Protein AF-A0A377M1M7-F1 (afdb_monomer_lite)

Structure (mmCIF, N/CA/C/O backbone):
data_AF-A0A377M1M7-F1
#
_entry.id   AF-A0A377M1M7-F1
#
loop_
_atom_site.group_PDB
_atom_site.id
_atom_site.type_symbol
_atom_site.label_atom_id
_atom_site.label_alt_id
_atom_site.label_comp_id
_atom_site.label_asym_id
_atom_site.label_entity_id
_atom_site.label_seq_id
_atom_site.pdbx_PDB_ins_code
_atom_site.Cartn_x
_atom_site.Cartn_y
_atom_site.Cartn_z
_atom_site.occupancy
_atom_site.B_iso_or_equiv
_atom_site.auth_seq_id
_atom_site.auth_comp_id
_atom_site.auth_asym_id
_atom_site.auth_atom_id
_atom_site.pdbx_PDB_model_num
ATOM 1 N N . MET A 1 1 ? -55.595 -23.102 57.674 1.00 63.31 1 MET A N 1
ATOM 2 C CA . MET A 1 1 ? -56.623 -22.099 58.030 1.00 63.31 1 MET A CA 1
ATOM 3 C C . MET A 1 1 ? -57.942 -22.842 58.216 1.00 63.31 1 MET A C 1
ATOM 5 O O . MET A 1 1 ? -58.262 -23.664 57.371 1.00 63.31 1 MET A O 1
ATOM 9 N N . ARG A 1 2 ? -58.676 -22.612 59.313 1.00 75.56 2 ARG A N 1
ATOM 10 C CA . ARG A 1 2 ? -59.936 -23.317 59.611 1.00 75.56 2 ARG A CA 1
ATOM 11 C C . ARG A 1 2 ? -61.126 -22.453 59.208 1.00 75.56 2 ARG A C 1
ATOM 13 O O . ARG A 1 2 ? -61.207 -21.307 59.644 1.00 75.56 2 ARG A O 1
ATOM 20 N N . VAL A 1 3 ? -62.053 -23.005 58.430 1.00 66.00 3 VAL A N 1
ATOM 21 C CA . VAL A 1 3 ? -63.357 -22.374 58.178 1.00 66.00 3 VAL A CA 1
ATOM 22 C C . VAL A 1 3 ? -64.406 -23.153 58.961 1.00 66.00 3 VAL A C 1
ATOM 24 O O . VAL A 1 3 ? -64.488 -24.374 58.848 1.00 66.00 3 VAL A O 1
ATOM 27 N N . THR A 1 4 ? -65.170 -22.447 59.793 1.00 75.06 4 THR A N 1
ATOM 28 C CA . THR A 1 4 ? -66.233 -23.018 60.627 1.00 75.06 4 THR A CA 1
ATOM 29 C C . THR A 1 4 ? -67.552 -22.354 60.255 1.00 75.06 4 THR A C 1
ATOM 31 O O . THR A 1 4 ? -67.626 -21.126 60.200 1.00 75.06 4 THR A O 1
ATOM 34 N N . ASP A 1 5 ? -68.582 -23.149 59.976 1.00 81.31 5 ASP A N 1
ATOM 35 C CA . ASP A 1 5 ? -69.916 -22.633 59.684 1.00 81.31 5 ASP A CA 1
ATOM 36 C C . ASP A 1 5 ? -70.662 -22.200 60.961 1.00 81.31 5 ASP A C 1
ATOM 38 O O . ASP A 1 5 ? -70.215 -22.397 62.093 1.00 81.31 5 ASP A O 1
ATOM 42 N N . LYS A 1 6 ? -71.839 -21.592 60.779 1.00 78.75 6 LYS A N 1
ATOM 43 C CA . LYS A 1 6 ? -72.672 -21.081 61.880 1.00 78.75 6 LYS A CA 1
ATOM 44 C C . LYS A 1 6 ? -73.227 -22.189 62.794 1.00 78.75 6 LYS A C 1
ATOM 46 O O . LYS A 1 6 ? -73.651 -21.883 63.905 1.00 78.75 6 LYS A O 1
ATOM 51 N N . ALA A 1 7 ? -73.238 -23.442 62.338 1.00 83.25 7 ALA A N 1
ATOM 52 C CA . ALA A 1 7 ? -73.655 -24.612 63.110 1.00 83.25 7 ALA A CA 1
ATOM 53 C C . ALA A 1 7 ? -72.480 -25.292 63.843 1.00 83.25 7 ALA A C 1
ATOM 55 O O . ALA A 1 7 ? -72.706 -26.208 64.629 1.00 83.25 7 ALA A O 1
ATOM 56 N N . GLY A 1 8 ? -71.244 -24.826 63.632 1.00 83.06 8 GLY A N 1
ATOM 57 C CA . GLY A 1 8 ? -70.039 -25.365 64.257 1.00 83.06 8 GLY A CA 1
ATOM 58 C C . GLY A 1 8 ? -69.342 -26.461 63.448 1.00 83.06 8 GLY A C 1
ATOM 59 O O . GLY A 1 8 ? -68.344 -27.001 63.926 1.00 83.06 8 GLY A O 1
ATOM 60 N N . ASN A 1 9 ? -69.802 -26.779 62.232 1.00 83.62 9 ASN A N 1
ATOM 61 C CA . ASN A 1 9 ? -69.081 -27.709 61.363 1.00 83.62 9 ASN A CA 1
ATOM 62 C C . ASN A 1 9 ? -67.827 -27.022 60.834 1.00 83.62 9 ASN A C 1
ATOM 64 O O . ASN A 1 9 ? -67.872 -25.855 60.442 1.00 83.62 9 ASN A O 1
ATOM 68 N N . TYR A 1 10 ? -66.708 -27.735 60.792 1.00 80.81 10 TYR A N 1
ATOM 69 C CA . TYR A 1 10 ? -65.478 -27.209 60.220 1.00 80.81 10 TYR A CA 1
ATOM 70 C C . TYR A 1 10 ? -64.830 -28.210 59.276 1.00 80.81 10 TYR A C 1
ATOM 72 O O . TYR A 1 10 ? -64.988 -29.422 59.400 1.00 80.81 10 TYR A O 1
ATOM 80 N N . THR A 1 11 ? -64.088 -27.670 58.320 1.00 80.75 11 THR A N 1
ATOM 81 C CA . THR A 1 11 ? -63.171 -28.423 57.468 1.00 80.75 11 THR A CA 1
ATOM 82 C C . THR A 1 11 ? -61.793 -27.815 57.676 1.00 80.75 11 THR A C 1
ATOM 84 O O . THR A 1 11 ? -61.632 -26.593 57.603 1.00 80.75 11 THR A O 1
ATOM 87 N N . GLU A 1 12 ? -60.815 -28.651 58.009 1.00 80.50 12 GLU A N 1
ATOM 88 C CA . GL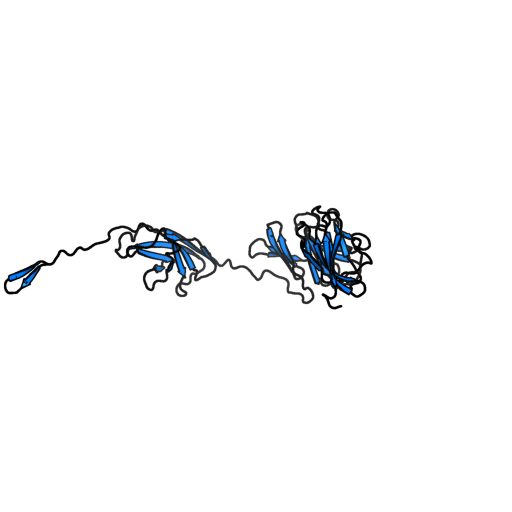U A 1 12 ? -59.423 -28.212 58.060 1.00 80.50 12 GLU A CA 1
ATOM 89 C C . GLU A 1 12 ? -58.932 -28.007 56.626 1.00 80.50 12 GLU A C 1
ATOM 91 O O . GLU A 1 12 ? -59.192 -28.839 55.759 1.00 80.50 12 GLU A O 1
ATOM 96 N N . SER A 1 13 ? -58.258 -26.888 56.350 1.00 75.94 13 SER A N 1
ATOM 97 C CA . SER A 1 13 ? -57.570 -26.746 55.067 1.00 75.94 13 SER A CA 1
ATOM 98 C C . SER A 1 13 ? -56.396 -27.719 55.017 1.00 75.94 13 SER A C 1
ATOM 100 O O . SER A 1 13 ? -55.649 -27.802 55.998 1.00 75.94 13 SER A O 1
ATOM 102 N N . ASP A 1 14 ? -56.150 -28.335 53.865 1.00 75.56 14 ASP A N 1
ATOM 103 C CA . ASP A 1 14 ? -54.888 -29.032 53.623 1.00 75.56 14 ASP A CA 1
ATOM 104 C C . ASP A 1 14 ? -53.699 -28.084 53.867 1.00 75.56 14 ASP A C 1
ATOM 106 O O . ASP A 1 14 ? -53.805 -26.857 53.732 1.00 75.56 14 ASP A O 1
ATOM 110 N N . GLY A 1 15 ? -52.569 -28.640 54.308 1.00 70.88 15 GLY A N 1
ATOM 111 C CA . GLY A 1 15 ? -51.371 -27.858 54.596 1.00 70.88 15 GLY A CA 1
ATOM 112 C C . GLY A 1 15 ? -50.895 -27.107 53.351 1.00 70.88 15 GLY A C 1
ATOM 113 O O . GLY A 1 15 ? -50.568 -27.721 52.342 1.00 70.88 15 GLY A O 1
ATOM 114 N N . PHE A 1 16 ? -50.835 -25.777 53.422 1.00 72.94 16 PHE A N 1
ATOM 115 C CA . PHE A 1 16 ? -50.179 -24.963 52.402 1.00 72.94 16 PHE A CA 1
ATOM 116 C C . PHE A 1 16 ? -48.668 -25.008 52.636 1.00 72.94 16 PHE A C 1
ATOM 118 O O . PHE A 1 16 ? -48.196 -24.609 53.703 1.00 72.94 16 PHE A O 1
ATOM 125 N N . VAL A 1 17 ? -47.909 -25.489 51.652 1.00 73.62 17 VAL A N 1
ATOM 126 C CA . VAL A 1 17 ? -46.446 -25.408 51.673 1.00 73.62 17 VAL A CA 1
ATOM 127 C C . VAL A 1 17 ? -46.033 -24.131 50.945 1.00 73.62 17 VAL A C 1
ATOM 129 O O . VAL A 1 17 ? -46.292 -23.984 49.753 1.00 73.62 17 VAL A O 1
ATOM 132 N N . LEU A 1 18 ? -45.401 -23.204 51.672 1.00 75.44 18 LEU A N 1
ATOM 133 C CA . LEU A 1 18 ? -44.725 -22.044 51.096 1.00 75.44 18 LEU A CA 1
ATOM 134 C C . LEU A 1 18 ? -43.240 -22.369 50.940 1.00 75.44 18 LEU A C 1
ATOM 136 O O . LEU A 1 18 ? -42.503 -22.411 51.925 1.00 75.44 18 LEU A O 1
ATOM 140 N N . ASN A 1 19 ? -42.792 -22.565 49.706 1.00 69.00 19 ASN A N 1
ATOM 141 C CA . ASN A 1 19 ? -41.371 -22.650 49.402 1.00 69.00 19 ASN A CA 1
ATOM 142 C C . ASN A 1 19 ? -40.821 -21.223 49.275 1.00 69.00 19 ASN A C 1
ATOM 144 O O . ASN A 1 19 ? -41.068 -20.554 48.275 1.00 69.00 19 ASN A O 1
ATOM 148 N N . VAL A 1 20 ? -40.111 -20.748 50.302 1.00 72.94 20 VAL A N 1
ATOM 149 C CA . VAL A 1 20 ? -39.354 -19.489 50.245 1.00 72.94 20 VAL A CA 1
ATOM 150 C C . VAL A 1 20 ? -37.919 -19.817 49.865 1.00 72.94 20 VAL A C 1
ATOM 152 O O . VAL A 1 20 ? -37.248 -20.560 50.580 1.00 72.94 20 VAL A O 1
ATOM 155 N N . ASP A 1 21 ? -37.454 -19.259 48.753 1.00 74.06 21 ASP A N 1
ATOM 156 C CA . ASP A 1 21 ? -36.040 -19.303 48.404 1.00 74.06 21 ASP A CA 1
ATOM 157 C C . ASP A 1 21 ? -35.263 -18.300 49.267 1.00 74.06 21 ASP A C 1
ATOM 159 O O . ASP A 1 21 ? -35.542 -17.100 49.264 1.00 74.06 21 ASP A O 1
ATOM 163 N N . THR A 1 22 ? -34.301 -18.807 50.038 1.00 80.12 22 THR A N 1
ATOM 164 C CA . THR A 1 22 ? -33.401 -18.007 50.879 1.00 80.12 22 THR A CA 1
ATOM 165 C C . THR A 1 22 ? -31.948 -18.061 50.401 1.00 80.12 22 THR A C 1
ATOM 167 O O . THR A 1 22 ? -31.057 -17.578 51.101 1.00 80.12 22 THR A O 1
ATOM 170 N N . SER A 1 23 ? -31.671 -18.696 49.260 1.00 84.44 23 SER A N 1
ATOM 171 C CA . SER A 1 23 ? -30.313 -18.972 48.783 1.00 84.44 23 SER A CA 1
ATOM 172 C C . SER A 1 23 ? -29.686 -17.755 48.103 1.00 84.44 23 SER A C 1
ATOM 174 O O . SER A 1 23 ? -30.251 -17.175 47.193 1.00 84.44 23 SER A O 1
ATOM 176 N N . VAL A 1 24 ? -28.523 -17.296 48.551 1.00 86.50 24 VAL A N 1
ATOM 177 C CA . VAL A 1 24 ? -27.840 -16.173 47.882 1.00 86.50 24 VAL A CA 1
ATOM 178 C C . VAL A 1 24 ? -27.412 -16.601 46.467 1.00 86.50 24 VAL A C 1
ATOM 180 O O . VAL A 1 24 ? -26.837 -17.687 46.361 1.00 86.50 24 VAL A O 1
ATOM 183 N N . PRO A 1 25 ? -27.628 -15.775 45.417 1.00 88.94 25 PRO A N 1
ATOM 184 C CA . PRO A 1 25 ? -27.116 -16.043 44.075 1.00 88.94 25 PRO A CA 1
ATOM 185 C C . PRO A 1 25 ? -25.634 -16.415 44.086 1.00 88.94 25 PRO A C 1
ATOM 187 O O . PRO A 1 25 ? -24.805 -15.687 44.640 1.00 88.94 25 PRO A O 1
ATOM 190 N N . THR A 1 26 ? -25.294 -17.549 43.476 1.00 92.25 26 THR A N 1
ATOM 191 C CA . THR A 1 26 ? -23.895 -17.959 43.260 1.00 92.25 26 THR A CA 1
ATOM 192 C C . THR A 1 26 ? -23.369 -17.514 41.903 1.00 92.25 26 THR A C 1
ATOM 194 O O . THR A 1 26 ? -22.155 -17.474 41.701 1.00 92.25 26 THR A O 1
ATOM 197 N N . THR A 1 27 ? -24.271 -17.181 40.979 1.00 94.06 27 THR A N 1
ATOM 198 C CA . THR A 1 27 ? -23.935 -16.634 39.670 1.00 94.06 27 THR A CA 1
ATOM 199 C C . THR A 1 27 ? -23.316 -15.252 39.846 1.00 94.06 27 THR A C 1
ATOM 201 O O . THR A 1 27 ? -23.860 -14.386 40.532 1.00 94.06 27 THR A O 1
ATOM 204 N N . THR A 1 28 ? -22.154 -15.034 39.244 1.00 95.38 28 THR A N 1
ATOM 205 C CA . THR A 1 28 ? -21.429 -13.765 39.292 1.00 95.38 28 THR A CA 1
ATOM 206 C C . THR A 1 28 ? -21.357 -13.164 37.900 1.00 95.38 28 THR A C 1
ATOM 208 O O . THR A 1 28 ? -21.358 -13.879 36.902 1.00 95.38 28 THR A O 1
ATOM 211 N N . ALA A 1 29 ? -21.298 -11.837 37.833 1.00 97.19 29 ALA A N 1
ATOM 212 C CA . ALA A 1 29 ? -21.048 -11.122 36.591 1.00 97.19 29 ALA A CA 1
ATOM 213 C C . ALA A 1 29 ? -19.569 -10.729 36.498 1.00 97.19 29 ALA A C 1
ATOM 215 O O . ALA A 1 29 ? -18.915 -10.501 37.514 1.00 97.19 29 ALA A O 1
ATOM 216 N N . ALA A 1 30 ? -19.058 -10.591 35.283 1.00 97.81 30 ALA A N 1
ATOM 217 C CA . ALA A 1 30 ? -17.814 -9.898 34.978 1.00 97.81 30 ALA A CA 1
ATOM 218 C C . ALA A 1 30 ? -18.091 -8.798 33.949 1.00 97.81 30 ALA A C 1
ATOM 220 O O . ALA A 1 30 ? -19.107 -8.840 33.258 1.00 97.81 30 ALA A O 1
ATOM 221 N N . ILE A 1 31 ? -17.197 -7.813 33.858 1.00 98.44 31 ILE A N 1
ATOM 222 C CA . ILE A 1 31 ? -17.296 -6.677 32.933 1.00 98.44 31 ILE A CA 1
ATOM 223 C C . ILE A 1 31 ? -16.052 -6.675 32.048 1.00 98.44 31 ILE A C 1
ATOM 225 O O . ILE A 1 31 ? -14.935 -6.794 32.555 1.00 98.44 31 ILE A O 1
ATOM 229 N N . THR A 1 32 ? -16.237 -6.492 30.746 1.00 97.81 32 THR A N 1
ATOM 230 C CA . THR A 1 32 ? -15.136 -6.255 29.810 1.00 97.81 32 THR A CA 1
ATOM 231 C C . THR A 1 32 ? -14.767 -4.776 29.850 1.00 97.81 32 THR A C 1
ATOM 233 O O . THR A 1 32 ? -15.613 -3.919 29.604 1.00 97.81 32 THR A O 1
ATOM 236 N N . ALA A 1 33 ? -13.512 -4.461 30.182 1.00 95.88 33 ALA A N 1
ATOM 237 C CA . ALA A 1 33 ? -13.034 -3.081 30.153 1.00 95.88 33 ALA A CA 1
ATOM 238 C C . ALA A 1 33 ? -12.980 -2.555 28.710 1.00 95.88 33 ALA A C 1
ATOM 240 O O . ALA A 1 33 ? -12.592 -3.288 27.799 1.00 95.88 33 ALA A O 1
ATOM 241 N N . GLN A 1 34 ? -13.339 -1.287 28.514 1.00 94.69 34 GLN A N 1
ATOM 242 C CA . GLN A 1 34 ? -13.443 -0.686 27.184 1.00 94.69 34 GLN A CA 1
ATOM 243 C C . GLN A 1 34 ? -12.978 0.772 27.187 1.00 94.69 34 GLN A C 1
ATOM 245 O O . GLN A 1 34 ? -13.292 1.528 28.106 1.00 94.69 34 GLN A O 1
ATOM 250 N N . THR A 1 35 ? -12.298 1.166 26.111 1.00 93.12 35 THR A N 1
ATOM 251 C CA . THR A 1 35 ? -12.069 2.565 25.727 1.00 93.12 35 THR A CA 1
ATOM 252 C C . THR A 1 35 ? -12.717 2.794 24.367 1.00 93.12 35 THR A C 1
ATOM 254 O O . THR A 1 35 ? -12.581 1.954 23.478 1.00 93.12 35 THR A O 1
ATOM 257 N N . THR A 1 36 ? -13.458 3.884 24.205 1.00 91.88 36 THR A N 1
ATOM 258 C CA . THR A 1 36 ? -14.235 4.168 22.990 1.00 91.88 36 THR A CA 1
ATOM 259 C C . THR A 1 36 ? -14.489 5.665 22.841 1.00 91.88 36 THR A C 1
ATOM 261 O O . THR A 1 36 ? -14.514 6.385 23.834 1.00 91.88 36 THR A O 1
ATOM 264 N N . SER A 1 37 ? -14.696 6.135 21.613 1.00 90.75 37 SER A N 1
ATOM 265 C CA . SER A 1 37 ? -15.149 7.505 21.334 1.00 90.75 37 SER A CA 1
ATOM 266 C C . SER A 1 37 ? -16.669 7.637 21.223 1.00 90.75 37 SER A C 1
ATOM 268 O O . SER A 1 37 ? -17.189 8.750 21.150 1.00 90.75 37 SER A O 1
ATOM 270 N N . ASP A 1 38 ? -17.385 6.513 21.233 1.00 93.25 38 ASP A N 1
ATOM 271 C CA . ASP A 1 38 ? -18.844 6.465 21.246 1.00 93.25 38 ASP A CA 1
ATOM 272 C C . ASP A 1 38 ? -19.380 6.896 22.618 1.00 93.25 38 ASP A C 1
ATOM 274 O O . ASP A 1 38 ? -19.087 6.262 23.630 1.00 93.25 38 ASP A O 1
ATOM 278 N N . THR A 1 39 ? -20.173 7.968 22.660 1.00 95.56 39 THR A N 1
ATOM 279 C CA . THR A 1 39 ? -20.793 8.487 23.891 1.00 95.56 39 THR A CA 1
ATOM 280 C C . THR A 1 39 ? -21.975 7.639 24.364 1.00 95.56 39 THR A C 1
ATOM 282 O O . THR A 1 39 ? -22.430 7.785 25.500 1.00 95.56 39 THR A O 1
ATOM 285 N N . THR A 1 40 ? -22.448 6.716 23.532 1.00 96.88 40 THR A N 1
ATOM 286 C CA . THR A 1 40 ? -23.495 5.733 23.814 1.00 96.88 40 THR A CA 1
ATOM 287 C C . THR A 1 40 ? -22.964 4.326 23.522 1.00 96.88 40 THR A C 1
ATOM 289 O O . THR A 1 40 ? -23.424 3.672 22.595 1.00 96.88 40 THR A O 1
ATOM 292 N N . PRO A 1 41 ? -21.965 3.820 24.257 1.00 97.00 41 PRO A N 1
ATOM 293 C CA . PRO A 1 41 ? -21.362 2.540 23.911 1.00 97.00 41 PRO A CA 1
ATOM 294 C C . PRO A 1 41 ? -22.241 1.352 24.319 1.00 97.00 41 PRO A C 1
ATOM 296 O O . PRO A 1 41 ? -23.075 1.446 25.224 1.00 97.00 41 PRO A O 1
ATOM 299 N N . ILE A 1 42 ? -21.977 0.193 23.714 1.00 98.19 42 ILE A N 1
ATOM 300 C CA . ILE A 1 42 ? -22.424 -1.103 24.236 1.00 98.19 42 ILE A CA 1
ATOM 301 C C . ILE A 1 42 ? -21.414 -1.572 25.282 1.00 98.19 42 ILE A C 1
ATOM 303 O O . ILE A 1 42 ? -20.318 -2.006 24.941 1.00 98.19 42 ILE A O 1
ATOM 307 N N . VAL A 1 43 ? -21.796 -1.525 26.554 1.00 98.25 43 VAL A N 1
ATOM 308 C CA . VAL A 1 43 ? -21.045 -2.143 27.651 1.00 98.25 43 VAL A CA 1
ATOM 309 C C . VAL A 1 43 ? -21.374 -3.631 27.687 1.00 98.25 43 VAL A C 1
ATOM 311 O O . VAL 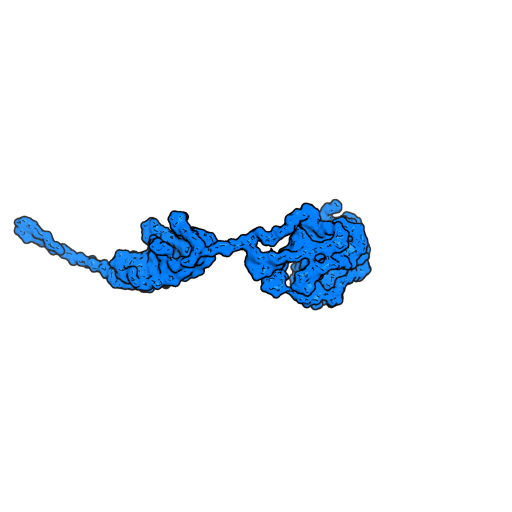A 1 43 ? -22.544 -4.003 27.624 1.00 98.25 43 VAL A O 1
ATOM 314 N N . SER A 1 44 ? -20.368 -4.491 27.819 1.00 98.12 44 SER A N 1
ATOM 315 C CA . SER A 1 44 ? -20.574 -5.942 27.828 1.00 98.12 44 SER A CA 1
ATOM 316 C C . SER A 1 44 ? -19.788 -6.654 28.917 1.00 98.12 44 SER A C 1
ATOM 318 O O . SER A 1 44 ? -18.810 -6.128 29.456 1.00 98.12 44 SER A O 1
ATOM 320 N N . GLY A 1 45 ? -20.158 -7.901 29.168 1.00 98.25 45 GLY A N 1
ATOM 321 C CA . GLY A 1 45 ? -19.396 -8.800 30.016 1.00 98.25 45 GLY A CA 1
ATOM 322 C C . GLY A 1 45 ? -19.947 -10.218 29.986 1.00 98.25 45 GLY A C 1
ATOM 323 O O . GLY A 1 45 ? -20.677 -10.591 29.068 1.00 98.25 45 GLY A O 1
ATOM 324 N N . THR A 1 46 ? -19.593 -11.008 30.997 1.00 98.31 46 THR A N 1
ATOM 325 C CA . THR A 1 46 ? -20.048 -12.398 31.137 1.00 98.31 46 THR A CA 1
ATOM 326 C C . THR A 1 46 ? -20.827 -12.613 32.427 1.00 98.31 46 THR A C 1
ATOM 328 O O . THR A 1 46 ? -20.718 -11.829 33.374 1.00 98.31 46 THR A O 1
ATOM 331 N N . VAL A 1 47 ? -21.615 -13.683 32.460 1.00 97.81 47 VAL A N 1
ATOM 332 C CA . VAL A 1 47 ? -22.144 -14.305 33.679 1.00 97.81 47 VAL A CA 1
ATOM 333 C C . VAL A 1 47 ? -21.467 -15.664 33.874 1.00 97.81 47 VAL A C 1
ATOM 335 O O . VAL A 1 47 ? -21.056 -16.298 32.908 1.00 97.81 47 VAL A O 1
ATOM 338 N N . SER A 1 48 ? -21.276 -16.108 35.115 1.00 97.38 48 SER A N 1
ATOM 339 C CA . SER A 1 48 ? -20.571 -17.370 35.391 1.00 97.38 48 SER A CA 1
ATOM 340 C C . SER A 1 48 ? -21.413 -18.628 35.144 1.00 97.38 48 SER A C 1
ATOM 342 O O . SER A 1 48 ? -20.854 -19.725 35.106 1.00 97.38 48 SER A O 1
ATOM 344 N N . ALA A 1 49 ? -22.731 -18.471 35.006 1.00 95.75 49 ALA A N 1
ATOM 345 C CA . ALA A 1 49 ? -23.719 -19.510 34.739 1.00 95.75 49 ALA A CA 1
ATOM 346 C C . ALA A 1 49 ? -25.054 -18.870 34.303 1.00 95.75 49 ALA A C 1
ATOM 348 O O . ALA A 1 49 ? -25.220 -17.649 34.400 1.00 95.75 49 ALA A O 1
ATOM 349 N N . ASP A 1 50 ? -26.014 -19.708 33.905 1.00 95.12 50 ASP A N 1
ATOM 350 C CA . ASP A 1 50 ? -27.387 -19.291 33.616 1.00 95.12 50 ASP A CA 1
ATOM 351 C C . ASP A 1 50 ? -28.035 -18.605 34.826 1.00 95.12 50 ASP A C 1
ATOM 353 O O . ASP A 1 50 ? -27.927 -19.070 35.964 1.00 95.12 50 ASP A O 1
ATOM 357 N N . LEU A 1 51 ? -28.773 -17.522 34.566 1.00 93.69 51 LEU A N 1
ATOM 358 C CA . LEU A 1 51 ? -29.598 -16.867 35.580 1.00 93.69 51 LEU A CA 1
ATOM 359 C C . LEU A 1 51 ? -30.842 -17.719 35.856 1.00 93.69 51 LEU A C 1
ATOM 361 O O . LEU A 1 51 ? -31.688 -17.907 34.979 1.00 93.69 51 LEU A O 1
ATOM 365 N N . VAL A 1 52 ? -30.975 -18.218 37.083 1.00 90.44 52 VAL A N 1
ATOM 366 C CA . VAL A 1 52 ? -32.061 -19.129 37.496 1.00 90.44 52 VAL A CA 1
ATOM 367 C C . VAL A 1 52 ? -32.843 -18.567 38.683 1.00 90.44 52 VAL A C 1
ATOM 369 O O . VAL A 1 52 ? -32.478 -17.548 39.248 1.00 90.44 52 VAL A O 1
ATOM 372 N N . ASN A 1 53 ? -33.959 -19.195 39.070 1.00 88.00 53 ASN A N 1
ATOM 373 C CA . ASN A 1 53 ? -34.714 -18.853 40.292 1.00 88.00 53 ASN A CA 1
ATOM 374 C C . ASN A 1 53 ? -35.104 -17.363 40.434 1.00 88.00 53 ASN A C 1
ATOM 376 O O . ASN A 1 53 ? -35.200 -16.825 41.535 1.00 88.00 53 ASN A O 1
ATOM 380 N N . GLY A 1 54 ? -35.360 -16.681 39.313 1.00 88.69 54 GLY A N 1
ATOM 381 C CA . GLY A 1 54 ? -35.698 -15.255 39.321 1.00 88.69 54 GLY A CA 1
ATOM 382 C C . GLY A 1 54 ? -34.502 -14.338 39.596 1.00 88.69 54 GLY A C 1
ATOM 383 O O . GLY A 1 54 ? -34.695 -13.226 40.101 1.00 88.69 54 GLY A O 1
ATOM 384 N N . GLU A 1 55 ? -33.289 -14.798 39.287 1.00 94.69 55 GLU A N 1
ATOM 385 C CA . GLU A 1 55 ? -32.093 -13.971 39.167 1.00 94.69 55 GLU A CA 1
ATOM 386 C C . GLU A 1 55 ? -32.202 -13.001 37.982 1.00 94.69 55 GLU A C 1
ATOM 388 O O . GLU A 1 55 ? -32.812 -13.288 36.951 1.00 94.69 55 GLU A O 1
ATOM 393 N N . TYR A 1 56 ? -31.603 -11.825 38.131 1.00 96.12 56 TYR A N 1
ATOM 394 C CA . TYR A 1 56 ? -31.509 -10.810 37.089 1.00 96.12 56 TYR A CA 1
ATOM 395 C C . TYR A 1 56 ? -30.225 -10.000 37.255 1.00 96.12 56 TYR A C 1
ATOM 397 O O . TYR A 1 56 ? -29.695 -9.855 38.359 1.00 96.12 56 TYR A O 1
ATOM 405 N N . LEU A 1 57 ? -29.719 -9.451 36.156 1.00 97.75 57 LEU A N 1
ATOM 406 C CA . LEU A 1 57 ? -28.498 -8.661 36.156 1.00 97.75 57 LEU A CA 1
ATOM 407 C C . LEU A 1 57 ? -28.818 -7.180 36.347 1.00 97.75 57 LEU A C 1
ATOM 409 O O . LEU A 1 57 ? -29.713 -6.631 35.703 1.00 97.75 57 LEU A O 1
ATOM 413 N N . VAL A 1 58 ? -28.049 -6.526 37.213 1.00 97.88 58 VAL A N 1
ATOM 414 C CA . VAL A 1 58 ? -28.065 -5.079 37.403 1.00 97.88 58 VAL A CA 1
ATOM 415 C C . VAL A 1 58 ? -26.697 -4.509 37.067 1.00 97.88 58 VAL A C 1
ATOM 417 O O . VAL A 1 58 ? -25.691 -4.944 37.623 1.00 97.88 58 VAL A O 1
ATOM 420 N N . VAL A 1 59 ? -26.673 -3.505 36.193 1.00 98.44 59 VAL A N 1
ATOM 421 C CA . VAL A 1 59 ? -25.461 -2.797 35.771 1.00 98.44 59 VAL A CA 1
ATOM 422 C C . VAL A 1 59 ? -25.594 -1.329 36.153 1.00 98.44 59 VAL A C 1
ATOM 424 O O . VAL A 1 59 ? -26.637 -0.727 35.915 1.00 98.44 59 VAL A O 1
ATOM 427 N N . THR A 1 60 ? -24.572 -0.734 36.763 1.00 98.06 60 THR A N 1
ATOM 428 C CA . THR A 1 60 ? -24.547 0.704 37.069 1.00 98.06 60 THR A CA 1
ATOM 429 C C . THR A 1 60 ? -23.402 1.380 36.331 1.00 98.06 60 THR A C 1
ATOM 431 O O . THR A 1 60 ? -22.253 0.963 36.457 1.00 98.06 60 THR A O 1
ATOM 434 N N . VAL A 1 61 ? -23.720 2.441 35.589 1.00 98.06 61 VAL A N 1
ATOM 435 C CA . VAL A 1 61 ? -22.765 3.275 34.845 1.00 98.06 61 VAL A CA 1
ATOM 436 C C . VAL A 1 61 ? -23.058 4.733 35.174 1.00 98.06 61 VAL A C 1
ATOM 438 O O . VAL A 1 61 ? -24.213 5.151 35.130 1.00 98.06 61 VAL A O 1
ATOM 441 N N . ASN A 1 62 ? -22.033 5.506 35.544 1.00 95.12 62 ASN A N 1
ATOM 442 C CA . ASN A 1 62 ? -22.174 6.923 35.914 1.00 95.12 62 ASN A CA 1
ATOM 443 C C . ASN A 1 62 ? -23.263 7.183 36.986 1.00 95.12 62 ASN A C 1
ATOM 445 O O . ASN A 1 62 ? -24.026 8.143 36.918 1.00 95.12 62 ASN A O 1
ATOM 449 N N . GLY A 1 63 ? -23.394 6.270 37.953 1.00 93.94 63 GLY A N 1
ATOM 450 C CA . GLY A 1 63 ? -24.419 6.344 39.001 1.00 93.94 63 GLY A CA 1
ATOM 451 C C . GLY A 1 63 ? -25.849 6.008 38.552 1.00 93.94 63 GLY A C 1
ATOM 452 O O . GLY A 1 63 ? -26.737 5.966 39.402 1.00 93.94 63 GLY A O 1
ATOM 453 N N . LYS A 1 64 ? -26.087 5.723 37.264 1.00 97.19 64 LYS A N 1
ATOM 454 C CA . LYS A 1 64 ? -27.383 5.266 36.749 1.00 97.19 64 LYS A CA 1
ATOM 455 C C . LYS A 1 64 ? -27.436 3.746 36.666 1.00 97.19 64 LYS A C 1
ATOM 457 O O . LYS A 1 64 ? -26.495 3.114 36.197 1.00 97.19 64 LYS A O 1
ATOM 462 N N . THR A 1 65 ? -28.545 3.172 37.119 1.00 97.62 65 THR A N 1
ATOM 463 C CA . THR A 1 65 ? -28.754 1.724 37.193 1.00 97.62 65 THR A CA 1
ATOM 464 C C . THR A 1 65 ? -29.644 1.223 36.056 1.00 97.62 65 THR A C 1
ATOM 466 O O . THR A 1 65 ? -30.710 1.779 35.798 1.00 97.62 65 THR A O 1
ATOM 469 N N . TYR A 1 66 ? -29.227 0.123 35.439 1.00 98.44 66 TYR A N 1
ATOM 470 C CA . TYR A 1 66 ? -29.903 -0.601 34.368 1.00 98.44 66 TYR A CA 1
ATOM 471 C C . TYR A 1 66 ? -30.108 -2.057 34.799 1.00 98.44 66 TYR A C 1
ATOM 473 O O . TYR A 1 66 ? -29.352 -2.581 35.617 1.00 98.44 66 TYR A O 1
ATOM 481 N N . THR A 1 67 ? -31.145 -2.713 34.282 1.00 98.12 67 THR A N 1
ATOM 482 C CA . THR A 1 67 ? -31.563 -4.056 34.717 1.00 98.12 67 THR A CA 1
ATOM 483 C C . THR A 1 67 ? -31.919 -4.940 33.528 1.00 98.12 67 THR A C 1
ATOM 485 O O . THR A 1 67 ? -32.312 -4.413 32.486 1.00 98.12 67 THR A O 1
ATOM 488 N N . SER A 1 68 ? -31.796 -6.260 33.693 1.00 98.00 68 SER A N 1
ATOM 489 C CA . SER A 1 68 ? -32.265 -7.266 32.729 1.00 98.00 68 SER A CA 1
ATOM 490 C C . SER A 1 68 ? -33.705 -7.724 32.969 1.00 98.00 68 SER A C 1
ATOM 492 O O . SER A 1 68 ? -34.207 -8.610 32.282 1.00 98.00 68 SER A O 1
ATOM 494 N N . GLN A 1 69 ? -34.382 -7.151 33.969 1.00 96.38 69 GLN A N 1
ATOM 495 C CA . GLN A 1 69 ? -35.817 -7.356 34.161 1.00 96.38 69 GLN A CA 1
ATOM 496 C C . GLN A 1 69 ? -36.614 -6.780 32.985 1.00 96.38 69 GLN A C 1
ATOM 498 O O . GLN A 1 69 ? -36.147 -5.887 32.279 1.00 96.38 69 GLN A O 1
ATOM 503 N N . THR A 1 70 ? -37.845 -7.262 32.799 1.00 93.69 70 THR A N 1
ATOM 504 C CA . THR A 1 70 ? -38.737 -6.845 31.710 1.00 93.69 70 THR A CA 1
ATOM 505 C C . THR A 1 70 ? -38.821 -5.322 31.574 1.00 93.69 70 THR A C 1
ATOM 507 O O . THR A 1 70 ? -39.175 -4.625 32.523 1.00 93.69 70 THR A O 1
ATOM 510 N N . GLY A 1 71 ? -38.524 -4.815 30.373 1.00 92.44 71 GLY A N 1
ATOM 511 C CA . GLY A 1 71 ? -38.509 -3.379 30.067 1.00 92.44 71 GLY A CA 1
ATOM 512 C C . GLY A 1 71 ? -37.205 -2.657 30.429 1.00 92.44 71 GLY A C 1
ATOM 513 O O . GLY A 1 71 ? -37.105 -1.452 30.209 1.00 92.44 71 GLY A O 1
ATOM 514 N N . GLY A 1 72 ? -36.217 -3.365 30.978 1.00 96.50 72 GLY A N 1
ATOM 515 C CA . GLY A 1 72 ? -34.870 -2.860 31.216 1.00 96.50 72 GLY A CA 1
ATOM 516 C C . GLY A 1 72 ? -33.972 -2.913 29.974 1.00 96.50 72 GLY A C 1
ATOM 517 O O . GLY A 1 72 ? -34.279 -3.582 28.991 1.00 96.50 72 GLY A O 1
ATOM 518 N N . ALA A 1 73 ? -32.861 -2.174 30.024 1.00 97.25 73 ALA A N 1
ATOM 519 C CA . ALA A 1 73 ? -31.926 -2.016 28.904 1.00 97.25 73 ALA A CA 1
ATOM 520 C C . ALA A 1 73 ? -30.810 -3.076 28.853 1.00 97.25 73 ALA A C 1
ATOM 522 O O . ALA A 1 73 ? -30.066 -3.124 27.876 1.00 97.25 73 ALA A O 1
ATOM 523 N N . VAL A 1 74 ? -30.655 -3.897 29.900 1.00 98.44 74 VAL A N 1
ATOM 524 C CA . VAL A 1 74 ? -29.631 -4.951 29.921 1.00 98.44 74 VAL A CA 1
ATOM 525 C C . VAL A 1 74 ? -30.199 -6.196 29.255 1.00 98.44 74 VAL A C 1
ATOM 527 O O . VAL A 1 74 ? -31.233 -6.714 29.669 1.00 98.44 74 VAL A O 1
ATOM 530 N N . VAL A 1 75 ? -29.498 -6.703 28.252 1.00 98.12 75 VAL A N 1
ATOM 531 C CA . VAL A 1 75 ? -29.819 -7.962 27.583 1.00 98.12 75 VAL A CA 1
ATOM 532 C C . VAL A 1 75 ? -28.832 -9.014 28.064 1.00 98.12 75 VAL A C 1
ATOM 534 O O . VAL A 1 75 ? -27.625 -8.792 28.027 1.00 98.12 75 VAL A O 1
ATOM 537 N N . VAL A 1 76 ? -29.341 -10.149 28.532 1.00 98.00 76 VAL A N 1
ATOM 538 C CA . VAL A 1 76 ? -28.530 -11.326 28.859 1.00 98.00 76 VAL A CA 1
ATOM 539 C C . VAL A 1 76 ? -28.715 -12.325 27.729 1.00 98.00 76 VAL A C 1
ATOM 541 O O . VAL A 1 76 ? -29.846 -12.555 27.304 1.00 98.00 76 VAL A O 1
ATOM 544 N N . ASP A 1 77 ? -27.611 -12.881 27.250 1.00 96.94 77 ASP A N 1
ATOM 545 C CA . ASP A 1 77 ? -27.552 -13.955 26.267 1.00 96.94 77 ASP A CA 1
ATOM 546 C C . ASP A 1 77 ? -27.169 -15.254 27.000 1.00 96.94 77 ASP A C 1
ATOM 548 O O . ASP A 1 77 ? -25.989 -15.466 27.311 1.00 96.94 77 ASP A O 1
ATOM 552 N N . PRO A 1 78 ? -28.157 -16.102 27.344 1.00 94.00 78 PRO A N 1
ATOM 553 C CA . PRO A 1 78 ? -27.911 -17.329 28.094 1.00 94.00 78 PRO A CA 1
ATOM 554 C C . PRO A 1 78 ? -27.085 -18.344 27.299 1.00 94.00 78 PRO A C 1
ATOM 556 O O . PRO A 1 78 ? -26.251 -19.034 27.875 1.00 94.00 78 PRO A O 1
ATOM 559 N N . ASP A 1 79 ? -27.249 -18.392 25.973 1.00 96.06 79 ASP A N 1
ATOM 560 C CA . ASP A 1 79 ? -26.590 -19.394 25.126 1.00 96.06 79 ASP A CA 1
ATOM 561 C C . ASP A 1 79 ? -25.062 -19.214 25.114 1.00 96.06 79 ASP A C 1
ATOM 563 O O . ASP A 1 79 ? -24.311 -20.179 24.949 1.00 96.06 79 ASP A O 1
ATOM 567 N N . HIS A 1 80 ? -24.594 -17.983 25.338 1.00 96.00 80 HIS A N 1
ATOM 568 C CA . HIS A 1 80 ? -23.173 -17.633 25.350 1.00 96.00 80 HIS A CA 1
ATOM 569 C C . HIS A 1 80 ? -22.656 -17.173 26.719 1.00 96.00 80 HIS A C 1
ATOM 571 O O . HIS A 1 80 ? -21.473 -16.845 26.837 1.00 96.00 80 HIS A O 1
ATOM 577 N N . ASN A 1 81 ? -23.497 -17.168 27.762 1.00 97.19 81 ASN A N 1
ATOM 578 C CA . ASN A 1 81 ? -23.174 -16.621 29.085 1.00 97.19 81 ASN A CA 1
ATOM 579 C C . ASN A 1 81 ? -22.629 -15.178 29.029 1.00 97.19 81 ASN A C 1
ATOM 581 O O . ASN A 1 81 ? -21.732 -14.797 29.790 1.00 97.19 81 ASN A O 1
ATOM 585 N N . THR A 1 82 ? -23.165 -14.358 28.125 1.00 98.25 82 THR A N 1
ATOM 586 C CA . THR A 1 82 ? -22.782 -12.950 27.950 1.00 98.25 82 THR A CA 1
ATOM 587 C C . THR A 1 82 ? -23.928 -12.010 28.296 1.00 98.25 82 THR A C 1
ATOM 589 O O . THR A 1 82 ? -25.091 -12.395 28.408 1.00 98.25 82 THR A O 1
ATOM 592 N N . TRP A 1 83 ? -23.601 -10.740 28.512 1.00 98.56 83 TRP A N 1
ATOM 593 C CA . TRP A 1 83 ? -24.593 -9.683 28.672 1.00 98.56 83 TRP A CA 1
ATOM 594 C C . TRP A 1 83 ? -24.135 -8.395 27.997 1.00 98.56 83 TRP A C 1
ATOM 596 O O . TRP A 1 83 ? -22.936 -8.147 27.844 1.00 98.56 83 TRP A O 1
ATOM 606 N N . TYR A 1 84 ? -25.111 -7.569 27.629 1.00 98.38 84 TYR A N 1
ATOM 607 C CA . TYR A 1 84 ? -24.928 -6.325 26.892 1.00 98.38 84 TYR A CA 1
ATOM 608 C C . TYR A 1 84 ? -25.826 -5.224 27.459 1.00 98.38 84 TYR A C 1
ATOM 610 O O . TYR A 1 84 ? -26.975 -5.461 27.829 1.00 98.38 84 TYR A O 1
ATOM 618 N N . LEU A 1 85 ? -25.308 -4.003 27.494 1.00 98.50 85 LEU A N 1
ATOM 619 C CA . LEU A 1 85 ? -26.025 -2.780 27.825 1.00 98.50 85 LEU A CA 1
ATOM 620 C C . LEU A 1 85 ? -25.635 -1.712 26.805 1.00 98.50 85 LEU A C 1
ATOM 622 O O . LEU A 1 85 ? -24.551 -1.143 26.890 1.00 98.50 85 LEU A O 1
ATOM 626 N N . GLN A 1 86 ? -26.535 -1.415 25.875 1.00 98.38 86 GLN A N 1
ATOM 627 C CA . GLN A 1 86 ? -26.451 -0.195 25.078 1.00 98.38 86 GLN A CA 1
ATOM 628 C C . GLN A 1 86 ? -26.790 0.987 25.992 1.00 98.38 86 GLN A C 1
ATOM 630 O O . GLN A 1 86 ? -27.909 1.054 26.507 1.00 98.38 86 GLN A O 1
ATOM 635 N N . ILE A 1 87 ? -25.846 1.907 26.211 1.00 98.25 87 ILE A N 1
ATOM 636 C CA . ILE A 1 87 ? -26.147 3.151 26.929 1.00 98.25 87 ILE A CA 1
ATOM 637 C C . ILE A 1 87 ? -27.197 3.925 26.114 1.00 98.25 87 ILE A C 1
ATOM 639 O O . ILE A 1 87 ? -26.945 4.205 24.939 1.00 98.25 87 ILE A O 1
ATOM 643 N N . PRO A 1 88 ? -28.380 4.237 26.681 1.00 97.50 88 PRO A N 1
ATOM 644 C CA . PRO A 1 88 ? -29.419 4.957 25.952 1.00 97.50 88 PRO A CA 1
ATOM 645 C C . PRO A 1 88 ? -28.978 6.372 25.571 1.00 97.50 88 PRO A C 1
ATOM 647 O O . PRO A 1 88 ? -28.265 7.016 26.336 1.00 97.50 88 PRO A O 1
ATOM 650 N N . ASP A 1 89 ? -29.506 6.910 24.470 1.00 97.06 89 ASP A N 1
ATOM 651 C CA . ASP A 1 89 ? -29.218 8.284 24.020 1.00 97.06 89 ASP A CA 1
ATOM 652 C C . ASP A 1 89 ? -29.486 9.342 25.103 1.00 97.06 89 ASP A C 1
ATOM 654 O O . ASP A 1 89 ? -28.775 10.340 25.208 1.00 97.06 89 ASP A O 1
ATOM 658 N N . SER A 1 90 ? -30.492 9.116 25.958 1.00 96.69 90 SER A N 1
ATOM 659 C CA . SER A 1 90 ? -30.809 10.001 27.089 1.00 96.69 90 SER A CA 1
ATOM 660 C C . SER A 1 90 ? -29.742 10.022 28.189 1.00 96.69 90 SER A C 1
ATOM 662 O O . SER A 1 90 ? -29.785 10.895 29.052 1.00 96.69 90 SER A O 1
ATOM 664 N N . ASP A 1 91 ? -28.826 9.054 28.173 1.00 97.56 91 ASP A N 1
ATOM 665 C CA . ASP A 1 91 ? -27.759 8.836 29.153 1.00 97.56 91 ASP A CA 1
ATOM 666 C C . ASP A 1 91 ? -26.364 8.952 28.531 1.00 97.56 91 ASP A C 1
ATOM 668 O O . ASP A 1 91 ? -25.394 8.464 29.117 1.00 97.56 91 ASP A O 1
ATOM 672 N N . ALA A 1 92 ? -26.265 9.585 27.356 1.00 97.19 92 ALA A N 1
ATOM 673 C CA . ALA A 1 92 ? -25.008 9.792 26.653 1.00 97.19 92 ALA A CA 1
ATOM 674 C C . ALA A 1 92 ? -23.922 10.343 27.592 1.00 97.19 92 ALA A C 1
ATOM 676 O O . ALA A 1 92 ? -24.124 11.291 28.360 1.00 97.19 92 ALA A O 1
ATOM 677 N N . LEU A 1 93 ? -22.755 9.715 27.528 1.00 97.00 93 LEU A N 1
ATOM 678 C CA . LEU A 1 93 ? -21.626 9.955 28.409 1.00 97.00 93 LEU A CA 1
ATOM 679 C C . LEU A 1 93 ? -20.668 10.973 27.785 1.00 97.00 93 LEU A C 1
ATOM 681 O O . LEU A 1 93 ? -20.444 10.992 26.578 1.00 97.00 93 LEU A O 1
ATOM 685 N N . GLY A 1 94 ? -20.096 11.836 28.619 1.00 95.44 94 GLY A N 1
ATOM 686 C CA . GLY A 1 94 ? -19.037 12.754 28.209 1.00 95.44 94 GLY A CA 1
ATOM 687 C C . GLY A 1 94 ? -17.663 12.090 28.246 1.00 95.44 94 GLY A C 1
ATOM 688 O O . GLY A 1 94 ? -17.508 10.970 28.717 1.00 95.44 94 GLY A O 1
ATOM 689 N N . VAL A 1 95 ? -16.644 12.813 27.790 1.00 94.31 95 VAL A N 1
ATOM 690 C CA . VAL A 1 95 ? -15.247 12.360 27.810 1.00 94.31 95 VAL A CA 1
ATOM 691 C C . VAL A 1 95 ? -14.763 12.258 29.254 1.00 94.31 95 VAL A C 1
ATOM 693 O O . VAL A 1 95 ? -14.576 13.276 29.924 1.00 94.31 95 VAL A O 1
ATOM 696 N N . ALA A 1 96 ? -14.615 11.032 29.748 1.00 95.50 96 ALA A N 1
ATOM 697 C CA . ALA A 1 96 ? -14.206 10.719 31.111 1.00 95.50 96 ALA A CA 1
ATOM 698 C C . ALA A 1 96 ? -13.946 9.212 31.270 1.00 95.50 96 ALA A C 1
ATOM 700 O O . ALA A 1 96 ? -14.309 8.392 30.426 1.00 95.50 96 ALA A O 1
ATOM 701 N N . SER A 1 97 ? -13.364 8.838 32.409 1.00 96.44 97 SER A N 1
ATOM 702 C CA . SER A 1 97 ? -13.357 7.453 32.880 1.00 96.44 97 SER A CA 1
ATOM 703 C C . SER A 1 97 ? -14.524 7.218 33.838 1.00 96.44 97 SER A C 1
ATOM 705 O O . SER A 1 97 ? -14.702 7.952 34.812 1.00 96.44 97 SER A O 1
ATOM 707 N N . TYR A 1 98 ? -15.293 6.167 33.581 1.00 97.19 98 TYR A N 1
ATOM 708 C CA . TYR A 1 98 ? -16.452 5.749 34.353 1.00 97.19 98 TYR A CA 1
ATOM 709 C C . TYR A 1 98 ? -16.193 4.393 35.005 1.00 97.19 98 TYR A C 1
ATOM 711 O O . TYR A 1 98 ? -15.809 3.428 34.342 1.00 97.19 98 TYR A O 1
ATOM 719 N N . ASN A 1 99 ? -16.477 4.298 36.304 1.00 96.62 99 ASN A N 1
ATOM 720 C CA . ASN A 1 99 ? -16.585 3.006 36.970 1.00 96.62 99 ASN A CA 1
ATOM 721 C C . ASN A 1 99 ? -17.912 2.354 36.576 1.00 96.62 99 ASN A C 1
ATOM 723 O O . ASN A 1 99 ? -18.980 2.958 36.724 1.00 96.62 99 ASN A O 1
ATOM 727 N N . VAL A 1 100 ? -17.830 1.113 36.111 1.00 98.25 100 VAL A N 1
ATOM 728 C CA . VAL A 1 100 ? -18.978 0.256 35.822 1.00 98.25 100 VAL A CA 1
ATOM 729 C C . VAL A 1 100 ? -19.072 -0.785 36.922 1.00 98.25 100 VAL A C 1
ATOM 731 O O . VAL A 1 100 ? -18.066 -1.402 37.274 1.00 98.25 100 VAL A O 1
ATOM 734 N N . THR A 1 101 ? -20.269 -1.013 37.454 1.00 98.12 101 THR A N 1
ATOM 735 C CA . THR A 1 101 ? -20.518 -2.158 38.334 1.00 98.12 101 THR A CA 1
ATOM 736 C C . THR A 1 101 ? -21.570 -3.078 37.751 1.00 98.12 101 THR A C 1
ATOM 738 O O . THR A 1 101 ? -22.510 -2.619 37.107 1.00 98.12 101 THR A O 1
ATOM 741 N N . ALA A 1 102 ? -21.411 -4.379 37.969 1.00 97.94 102 ALA A N 1
ATOM 742 C CA . ALA A 1 102 ? -22.349 -5.401 37.528 1.00 97.94 102 ALA A CA 1
ATOM 743 C C . ALA A 1 102 ? -22.589 -6.381 38.675 1.00 97.94 102 ALA A C 1
ATOM 745 O O . ALA A 1 102 ? -21.653 -6.782 39.369 1.00 97.94 102 ALA A O 1
ATOM 746 N N . GLN A 1 103 ? -23.846 -6.737 38.902 1.00 96.94 103 GLN A N 1
ATOM 747 C CA . GLN A 1 103 ? -24.245 -7.584 40.017 1.00 96.94 103 GLN A CA 1
ATOM 748 C C . GLN A 1 103 ? -25.462 -8.419 39.634 1.00 96.94 103 GLN A C 1
ATOM 750 O O . GLN A 1 103 ? -26.482 -7.873 39.210 1.00 96.94 103 GLN A O 1
ATOM 755 N N . VAL A 1 104 ? -25.377 -9.729 39.849 1.00 96.88 104 VAL A N 1
ATOM 756 C CA . VAL A 1 104 ? -26.547 -10.608 39.793 1.00 96.88 104 VAL A CA 1
ATOM 757 C C . VAL A 1 104 ? -27.341 -10.445 41.086 1.00 96.88 104 VAL A C 1
ATOM 759 O O . VAL A 1 104 ? -26.793 -10.526 42.186 1.00 96.88 104 VAL A O 1
ATOM 762 N N . LYS A 1 105 ? -28.635 -10.170 40.950 1.00 94.81 105 LYS A N 1
ATOM 763 C CA . LYS A 1 105 ? -29.582 -9.988 42.049 1.00 94.81 105 LYS A CA 1
ATOM 764 C C . LYS A 1 105 ? -30.673 -11.035 41.981 1.00 94.81 105 LYS A C 1
ATOM 766 O O . LYS A 1 105 ? -31.050 -11.465 40.899 1.00 94.81 105 LYS A O 1
ATOM 771 N N . SER A 1 106 ? -31.227 -11.379 43.134 1.00 93.00 106 SER A N 1
ATOM 772 C CA . SER A 1 106 ? -32.417 -12.212 43.241 1.00 93.00 106 SER A CA 1
ATOM 773 C C . SER A 1 106 ? -33.665 -11.358 43.442 1.00 93.00 106 SER A C 1
ATOM 775 O O . SER A 1 106 ? -33.675 -10.392 44.218 1.00 93.00 106 SER A O 1
ATOM 777 N N . SER A 1 107 ? -34.752 -11.753 42.779 1.00 90.12 107 SER A N 1
ATOM 778 C CA . SER A 1 107 ? -36.092 -11.190 42.985 1.00 90.12 107 SER A CA 1
ATOM 779 C C . SER A 1 107 ? -36.624 -11.380 44.414 1.00 90.12 107 SER A C 1
ATOM 781 O O . SER A 1 107 ? -37.409 -10.553 44.878 1.00 90.12 107 SER A O 1
ATOM 783 N N . ALA A 1 108 ? -36.151 -12.396 45.145 1.00 87.56 108 ALA A N 1
ATOM 784 C CA . ALA A 1 108 ? -36.475 -12.612 46.558 1.00 87.56 108 ALA A CA 1
ATOM 785 C C . ALA A 1 108 ? -35.640 -11.738 47.526 1.00 87.56 108 ALA A C 1
ATOM 787 O O . ALA A 1 108 ? -35.896 -11.723 48.729 1.00 87.56 108 ALA A O 1
ATOM 788 N N . GLY A 1 109 ? -34.673 -10.960 47.021 1.00 85.75 109 GLY A N 1
ATOM 789 C CA . GLY A 1 109 ? -33.907 -9.969 47.792 1.00 85.75 109 GLY A CA 1
ATOM 790 C C . GLY A 1 109 ? -32.632 -10.495 48.466 1.00 85.75 109 GLY A C 1
ATOM 791 O O . GLY A 1 109 ? -31.753 -9.713 48.833 1.00 85.75 109 GLY A O 1
ATOM 792 N N . ASN A 1 110 ? -32.503 -11.811 48.596 1.00 83.81 110 ASN A N 1
ATOM 793 C CA . ASN A 1 110 ? -31.307 -12.539 49.014 1.00 83.81 110 ASN A CA 1
ATOM 794 C C . ASN A 1 110 ? -30.084 -12.167 48.158 1.00 83.81 110 ASN A C 1
ATOM 796 O O . ASN A 1 110 ? -30.117 -12.234 46.936 1.00 83.81 110 ASN A O 1
ATOM 800 N N . GLY A 1 111 ? -28.978 -11.789 48.811 1.00 78.75 111 GLY A N 1
ATOM 801 C CA . GLY A 1 111 ? -27.693 -11.580 48.132 1.00 78.75 111 GLY A CA 1
ATOM 802 C C . GLY A 1 111 ? -27.551 -10.288 47.326 1.00 78.75 111 GLY A C 1
ATOM 803 O O . GLY A 1 111 ? -26.496 -10.055 46.742 1.00 78.75 111 GLY A O 1
ATOM 804 N N . ASN A 1 112 ? -28.548 -9.396 47.345 1.00 89.12 112 ASN A N 1
ATOM 805 C CA . ASN A 1 112 ? -28.557 -8.164 46.539 1.00 89.12 112 ASN A CA 1
ATOM 806 C C . ASN A 1 112 ? -27.511 -7.107 46.951 1.00 89.12 112 ASN A C 1
ATOM 808 O O . ASN A 1 112 ? -27.499 -6.000 46.412 1.00 89.12 112 ASN A O 1
ATOM 812 N N . THR A 1 113 ? -26.613 -7.441 47.880 1.00 86.06 113 THR A N 1
ATOM 813 C CA . THR A 1 113 ? -25.481 -6.619 48.337 1.00 86.06 113 THR A CA 1
ATOM 814 C C . THR A 1 113 ? -24.125 -7.325 48.200 1.00 86.06 113 THR A C 1
ATOM 816 O O . THR A 1 113 ? -23.114 -6.776 48.626 1.00 86.06 113 THR A O 1
ATOM 819 N N . THR A 1 114 ? -24.078 -8.536 47.639 1.00 87.12 114 THR A N 1
ATOM 820 C CA . THR A 1 114 ? -22.852 -9.336 47.449 1.00 87.12 114 THR A CA 1
ATOM 821 C C . THR A 1 114 ? -22.562 -9.569 45.964 1.00 87.12 114 THR A C 1
ATOM 823 O O . THR A 1 114 ? -23.447 -9.381 45.137 1.00 87.12 114 THR A O 1
ATOM 826 N N . GLY A 1 115 ? -21.333 -9.962 45.607 1.00 89.38 115 GLY A N 1
ATOM 827 C CA . GLY A 1 115 ? -20.994 -10.350 44.226 1.00 89.38 115 GLY A CA 1
ATOM 828 C C . GLY A 1 115 ? -20.918 -9.195 43.218 1.00 89.38 115 GLY A C 1
ATOM 829 O O . GLY A 1 115 ? -21.128 -9.412 42.029 1.00 89.38 115 GLY A O 1
ATOM 830 N N . ILE A 1 116 ? -20.644 -7.970 43.682 1.00 95.75 116 ILE A N 1
ATOM 831 C CA . ILE A 1 116 ? -20.489 -6.798 42.810 1.00 95.75 116 ILE A CA 1
ATOM 832 C C . ILE A 1 116 ? -19.140 -6.876 42.088 1.00 95.75 116 ILE A C 1
ATOM 834 O O . ILE A 1 116 ? -18.085 -6.793 42.720 1.00 95.75 116 ILE A O 1
ATOM 838 N N . ALA A 1 117 ? -19.179 -6.983 40.764 1.00 97.12 117 ALA A N 1
ATOM 839 C CA . ALA A 1 117 ? -18.018 -6.810 39.904 1.00 97.12 117 ALA A CA 1
ATOM 840 C C . ALA A 1 117 ? -17.804 -5.331 39.577 1.00 97.12 117 ALA A C 1
ATOM 842 O O . ALA A 1 117 ? -18.764 -4.570 39.467 1.00 97.12 117 ALA A O 1
ATOM 843 N N . ASN A 1 118 ? -16.541 -4.941 39.404 1.00 97.31 118 ASN A N 1
ATOM 844 C CA . ASN A 1 118 ? -16.140 -3.594 39.010 1.00 97.31 118 ASN A CA 1
ATOM 845 C C . ASN A 1 118 ? -15.367 -3.670 37.689 1.00 97.31 118 ASN A C 1
ATOM 847 O O . ASN A 1 118 ? -14.538 -4.560 37.509 1.00 97.31 118 ASN A O 1
ATOM 851 N N . GLY A 1 119 ? -15.631 -2.730 36.792 1.00 96.25 119 GLY A N 1
ATOM 852 C CA . GLY A 1 119 ? -14.972 -2.581 35.500 1.00 96.25 119 GLY A CA 1
ATOM 853 C C . GLY A 1 119 ? -14.811 -1.107 35.141 1.00 96.25 119 GLY A C 1
ATOM 854 O O . GLY A 1 119 ? -15.298 -0.226 35.852 1.00 96.25 119 GLY A O 1
ATOM 855 N N . SER A 1 120 ? -14.115 -0.845 34.038 1.00 95.69 120 SER A N 1
ATOM 856 C CA . SER A 1 120 ? -13.837 0.511 33.559 1.00 95.69 120 SER A CA 1
ATOM 857 C C . SER A 1 120 ? -14.399 0.712 32.159 1.00 95.69 120 SER A C 1
ATOM 859 O O . SER A 1 120 ? -14.198 -0.132 31.283 1.00 95.69 120 SER A O 1
ATOM 861 N N . LEU A 1 121 ? -15.063 1.846 31.962 1.00 97.06 121 LEU A N 1
ATOM 862 C CA . LEU A 1 121 ? -15.450 2.374 30.662 1.00 97.06 121 LEU A CA 1
ATOM 863 C C . LEU A 1 121 ? -14.801 3.747 30.497 1.00 97.06 121 LEU A C 1
ATOM 865 O O . LEU A 1 121 ? -15.063 4.650 31.288 1.00 97.06 121 LEU A O 1
ATOM 869 N N . VAL A 1 122 ? -13.976 3.923 29.475 1.00 96.12 122 VAL A N 1
ATOM 870 C CA . VAL A 1 122 ? -13.365 5.214 29.152 1.00 96.12 122 VAL A CA 1
ATOM 871 C C . VAL A 1 122 ? -13.985 5.745 27.869 1.00 96.12 122 VAL A C 1
ATOM 873 O O . VAL A 1 122 ? -13.877 5.111 26.820 1.00 96.12 122 VAL A O 1
ATOM 876 N N . ILE A 1 123 ? -14.618 6.912 27.961 1.00 94.81 123 ILE A N 1
ATOM 877 C CA . ILE A 1 123 ? -15.011 7.693 26.792 1.00 94.81 123 ILE A CA 1
ATOM 878 C C . ILE A 1 123 ? -13.867 8.653 26.493 1.00 94.81 123 ILE A C 1
ATOM 880 O O . ILE A 1 123 ? -13.566 9.524 27.311 1.00 94.81 123 ILE A O 1
ATOM 884 N N . ASP A 1 124 ? -13.215 8.472 25.352 1.00 89.06 124 ASP A N 1
ATOM 885 C CA . ASP A 1 124 ? -12.042 9.241 24.940 1.00 89.06 124 ASP A CA 1
ATOM 886 C C . ASP A 1 124 ? -12.240 9.849 23.545 1.00 89.06 124 ASP A C 1
ATOM 888 O O . ASP A 1 124 ? -12.888 9.279 22.673 1.00 89.06 124 ASP A O 1
ATOM 892 N N . THR A 1 125 ? -11.663 11.024 23.318 1.00 72.50 125 THR A N 1
ATOM 893 C CA . THR A 1 125 ? -11.665 11.720 22.025 1.00 72.50 125 THR A CA 1
ATOM 894 C C . THR A 1 125 ? -10.500 11.316 21.134 1.00 72.50 125 THR A C 1
ATOM 896 O O . THR A 1 125 ? -10.229 12.024 20.162 1.00 72.50 125 THR A O 1
ATOM 899 N N . THR A 1 126 ? -9.795 10.220 21.438 1.00 67.88 126 THR A N 1
ATOM 900 C CA . THR A 1 126 ? -8.810 9.594 20.541 1.00 67.88 126 THR A CA 1
ATOM 901 C C . THR A 1 126 ? -9.521 9.023 19.314 1.00 67.88 126 THR A C 1
ATOM 903 O O . THR A 1 126 ? -9.681 7.828 19.099 1.00 67.88 126 THR A O 1
ATOM 906 N N . THR A 1 127 ? -10.019 9.943 18.503 1.00 68.88 127 THR A N 1
ATOM 907 C CA . THR A 1 127 ? -10.527 9.709 17.166 1.00 68.88 127 THR A CA 1
ATOM 908 C C . THR A 1 127 ? -9.333 9.584 16.234 1.00 68.88 127 THR A C 1
AT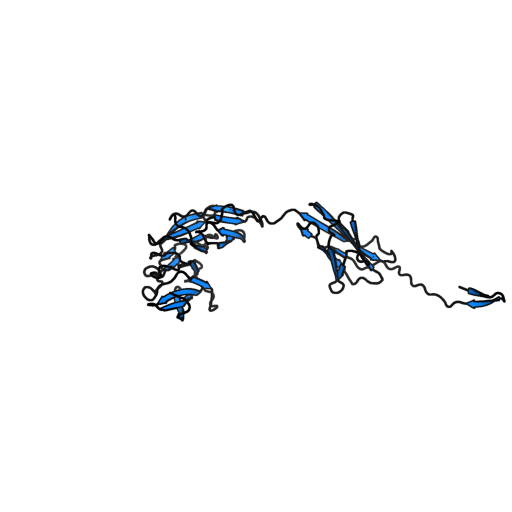OM 910 O O . THR A 1 127 ? -8.298 10.220 16.443 1.00 68.88 127 THR A O 1
ATOM 913 N N . VAL A 1 128 ? -9.465 8.737 15.215 1.00 74.25 128 VAL A N 1
ATOM 914 C CA . VAL A 1 128 ? -8.445 8.636 14.175 1.00 74.25 128 VAL A CA 1
ATOM 915 C C . VAL A 1 128 ? -8.375 9.984 13.468 1.00 74.25 128 VAL A C 1
ATOM 917 O O . VAL A 1 128 ? -9.376 10.439 12.913 1.00 74.25 128 VAL A O 1
ATOM 920 N N . ASN A 1 129 ? -7.212 10.630 13.490 1.00 82.00 129 ASN A N 1
ATOM 921 C CA . ASN A 1 129 ? -7.010 11.813 12.666 1.00 82.00 129 ASN A CA 1
ATOM 922 C C . ASN A 1 129 ? -7.018 11.371 11.200 1.00 82.00 129 ASN A C 1
ATOM 924 O O . ASN A 1 129 ? -6.176 10.578 10.789 1.00 82.00 129 ASN A O 1
ATOM 928 N N . THR A 1 130 ? -7.963 11.877 10.414 1.00 83.19 130 THR A N 1
ATOM 929 C CA . THR A 1 130 ? -8.027 11.648 8.963 1.00 83.19 130 THR A CA 1
ATOM 930 C C . THR A 1 130 ? -7.503 12.836 8.157 1.00 83.19 130 THR A C 1
ATOM 932 O O . THR A 1 130 ? -7.435 12.755 6.936 1.00 83.19 130 THR A O 1
ATOM 935 N N . ASP A 1 131 ? -7.136 13.931 8.826 1.00 87.56 131 ASP A N 1
ATOM 936 C CA . ASP A 1 131 ? -6.630 15.176 8.243 1.00 87.56 131 ASP A CA 1
ATOM 937 C C . ASP A 1 131 ? -5.117 15.313 8.486 1.00 87.56 131 ASP A C 1
ATOM 939 O O . ASP A 1 131 ? -4.616 16.251 9.104 1.00 87.56 131 ASP A O 1
ATOM 943 N N . TRP A 1 132 ? -4.368 14.289 8.074 1.00 89.62 132 TRP A N 1
ATOM 944 C CA . TRP A 1 132 ? -2.905 14.246 8.193 1.00 89.62 132 TRP A CA 1
ATOM 945 C C . TRP A 1 132 ? -2.186 14.590 6.882 1.00 89.62 132 TRP A C 1
ATOM 947 O O . TRP A 1 132 ? -1.010 14.958 6.894 1.00 89.62 132 TRP A O 1
ATOM 957 N N . ALA A 1 133 ? -2.870 14.474 5.741 1.00 90.62 133 ALA A N 1
ATOM 958 C CA . ALA A 1 133 ? -2.285 14.722 4.430 1.00 90.62 133 ALA A CA 1
ATOM 959 C C . ALA A 1 133 ? -2.242 16.228 4.134 1.00 90.62 133 ALA A C 1
ATOM 961 O O . ALA A 1 133 ? -3.252 16.863 3.853 1.00 90.62 133 ALA A O 1
ATOM 962 N N . THR A 1 134 ? -1.045 16.808 4.162 1.00 88.25 134 THR A N 1
ATOM 963 C CA . THR A 1 134 ? -0.837 18.259 4.013 1.00 88.25 134 THR A CA 1
ATOM 964 C C . THR A 1 134 ? -0.747 18.759 2.568 1.00 88.25 134 THR A C 1
ATOM 966 O O . THR A 1 134 ? -0.812 19.965 2.334 1.00 88.25 134 THR A O 1
ATOM 969 N N . THR A 1 135 ? -0.557 17.870 1.589 1.00 88.69 135 THR A N 1
ATOM 970 C CA . THR A 1 135 ? -0.365 18.236 0.178 1.00 88.69 135 THR A CA 1
ATOM 971 C C . THR A 1 135 ? -1.572 17.818 -0.645 1.00 88.69 135 THR A C 1
ATOM 973 O O . THR A 1 135 ? -1.951 16.646 -0.674 1.00 88.69 135 THR A O 1
ATOM 976 N N . ALA A 1 136 ? -2.167 18.795 -1.333 1.00 86.88 136 ALA A N 1
ATOM 977 C CA . ALA A 1 136 ? -3.313 18.571 -2.199 1.00 86.88 136 ALA A CA 1
ATOM 978 C C . ALA A 1 136 ? -2.981 17.603 -3.345 1.00 86.88 136 ALA A C 1
ATOM 980 O O . ALA A 1 136 ? -1.859 17.572 -3.857 1.00 86.88 136 ALA A O 1
ATOM 981 N N . GLY A 1 137 ? -3.998 16.858 -3.782 1.00 80.25 137 GLY A N 1
ATOM 982 C CA . GLY A 1 137 ? -3.914 16.030 -4.978 1.00 80.25 137 GLY A CA 1
ATOM 983 C C . GLY A 1 137 ? -3.471 16.831 -6.200 1.00 80.25 137 GLY A C 1
ATOM 984 O O . GLY A 1 137 ? -3.927 17.954 -6.421 1.00 80.25 137 GLY A O 1
ATOM 985 N N . ASN A 1 138 ? -2.598 16.244 -7.014 1.00 77.31 138 ASN A N 1
ATOM 986 C CA . ASN A 1 138 ? -2.209 16.802 -8.304 1.00 77.31 138 ASN A CA 1
ATOM 987 C C . ASN A 1 138 ? -2.882 15.981 -9.405 1.00 77.31 138 ASN A C 1
ATOM 989 O O . ASN A 1 138 ? -2.648 14.785 -9.501 1.00 77.31 138 ASN A O 1
ATOM 993 N N . SER A 1 139 ? -3.671 16.617 -10.273 1.00 79.38 139 SER A N 1
ATOM 994 C CA . SER A 1 139 ? -4.389 15.932 -11.359 1.00 79.38 139 SER A CA 1
ATOM 995 C C . SER A 1 139 ? -3.478 15.196 -12.349 1.00 79.38 139 SER A C 1
ATOM 997 O O . SER A 1 139 ? -3.950 14.353 -13.101 1.00 79.38 139 SER A O 1
ATOM 999 N N . ASN A 1 140 ? -2.187 15.531 -12.371 1.00 76.69 140 ASN A N 1
ATOM 1000 C CA . ASN A 1 140 ? -1.179 14.891 -13.210 1.00 76.69 140 ASN A CA 1
ATOM 1001 C C . ASN A 1 140 ? -0.350 13.837 -12.456 1.00 76.69 140 ASN A C 1
ATOM 1003 O O . ASN A 1 140 ? 0.413 13.122 -13.098 1.00 76.69 140 ASN A O 1
ATOM 1007 N N . ASN A 1 141 ? -0.473 13.743 -11.125 1.00 74.94 141 ASN A N 1
ATOM 1008 C CA . ASN A 1 141 ? 0.138 12.685 -10.322 1.00 74.94 141 ASN A CA 1
ATOM 1009 C C . ASN A 1 141 ? -0.955 11.722 -9.853 1.00 74.94 141 ASN A C 1
ATOM 1011 O O . ASN A 1 141 ? -1.759 12.051 -8.989 1.00 74.94 141 ASN A O 1
ATOM 1015 N N . SER A 1 142 ? -0.985 10.531 -10.442 1.00 73.38 142 SER A N 1
ATOM 1016 C CA . SER A 1 142 ? -1.997 9.506 -10.149 1.00 73.38 142 SER A CA 1
ATOM 1017 C C . SER A 1 142 ? -1.432 8.347 -9.329 1.00 73.38 142 SER A C 1
ATOM 1019 O O . SER A 1 142 ? -1.926 7.227 -9.426 1.00 73.38 142 SER A O 1
ATOM 1021 N N . THR A 1 143 ? -0.374 8.594 -8.554 1.00 88.25 143 THR A N 1
ATOM 1022 C CA . THR A 1 143 ? 0.355 7.533 -7.854 1.00 88.25 143 THR A CA 1
ATOM 1023 C C . THR A 1 143 ? 0.109 7.548 -6.356 1.00 88.25 143 THR A C 1
ATOM 1025 O O . THR A 1 143 ? 0.034 8.600 -5.716 1.00 88.25 143 THR A O 1
ATOM 1028 N N . MET A 1 144 ? -0.003 6.345 -5.803 1.00 92.75 144 MET A N 1
ATOM 1029 C CA . MET A 1 144 ? 0.015 6.099 -4.373 1.00 92.75 144 MET A CA 1
ATOM 1030 C C . MET A 1 144 ? 0.772 4.802 -4.116 1.00 92.75 144 MET A C 1
ATOM 1032 O O . MET A 1 144 ? 0.546 3.804 -4.798 1.00 92.75 144 MET A O 1
ATOM 1036 N N . THR A 1 145 ? 1.632 4.809 -3.107 1.00 93.94 145 THR A N 1
ATOM 1037 C CA . THR A 1 145 ? 2.271 3.606 -2.576 1.00 93.94 145 THR A CA 1
ATOM 1038 C C . THR A 1 145 ? 2.003 3.535 -1.091 1.00 93.94 145 THR A C 1
ATOM 1040 O O . THR A 1 145 ? 2.054 4.545 -0.393 1.00 93.94 145 THR A O 1
ATOM 1043 N N . VAL A 1 146 ? 1.703 2.336 -0.612 1.00 95.00 146 VAL A N 1
ATOM 1044 C CA . VAL A 1 146 ? 1.476 2.069 0.803 1.00 95.00 146 VAL A CA 1
ATOM 1045 C C . VAL A 1 146 ? 2.493 1.032 1.240 1.00 95.00 146 VAL A C 1
ATOM 1047 O O . VAL A 1 146 ? 2.688 0.022 0.567 1.00 95.00 146 VAL A O 1
ATOM 1050 N N . GLY A 1 147 ? 3.136 1.293 2.365 1.00 93.94 147 GLY A N 1
ATOM 1051 C CA . GLY A 1 147 ? 4.136 0.425 2.950 1.00 93.94 147 GLY A CA 1
ATOM 1052 C C . GLY A 1 147 ? 4.236 0.634 4.451 1.00 93.94 147 GLY A C 1
ATOM 1053 O O . GLY A 1 147 ? 3.353 1.228 5.075 1.00 93.94 147 GLY A O 1
ATOM 1054 N N . THR A 1 148 ? 5.331 0.155 5.027 1.00 94.31 148 THR A N 1
ATOM 1055 C CA . THR A 1 148 ? 5.634 0.336 6.444 1.00 94.31 148 THR A CA 1
ATOM 1056 C C . THR A 1 148 ? 6.990 0.998 6.618 1.00 94.31 148 THR A C 1
ATOM 1058 O O . THR A 1 148 ? 7.928 0.709 5.877 1.00 94.31 148 THR A O 1
ATOM 1061 N N . ASN A 1 149 ? 7.108 1.871 7.612 1.00 93.44 149 ASN A N 1
ATOM 1062 C CA . ASN A 1 149 ? 8.383 2.418 8.051 1.00 93.44 149 ASN A CA 1
ATOM 1063 C C . ASN A 1 149 ? 9.163 1.402 8.906 1.00 93.44 149 ASN A C 1
ATOM 1065 O O . ASN A 1 149 ? 8.681 0.309 9.210 1.00 93.44 149 ASN A O 1
ATOM 1069 N N . SER A 1 150 ? 10.365 1.783 9.338 1.00 91.06 150 SER A N 1
ATOM 1070 C CA . SER A 1 150 ? 11.262 0.939 10.142 1.00 91.06 150 SER A CA 1
ATOM 1071 C C . SER A 1 150 ? 10.708 0.539 11.517 1.00 91.06 150 SER A C 1
ATOM 1073 O O . SER A 1 150 ? 11.238 -0.372 12.147 1.00 91.06 150 SER A O 1
ATOM 1075 N N . SER A 1 151 ? 9.637 1.187 11.989 1.00 92.81 151 SER A N 1
ATOM 1076 C CA . SER A 1 151 ? 8.921 0.815 13.220 1.00 92.81 151 SER A CA 1
ATOM 1077 C C . SER A 1 151 ? 7.741 -0.132 12.965 1.00 92.81 151 SER A C 1
ATOM 1079 O O . SER A 1 151 ? 7.013 -0.463 13.897 1.00 92.81 151 SER A O 1
ATOM 1081 N N . GLY A 1 152 ? 7.524 -0.560 11.716 1.00 93.06 152 GLY A N 1
ATOM 1082 C CA . GLY A 1 152 ? 6.384 -1.391 11.321 1.00 93.06 152 GLY A CA 1
ATOM 1083 C C . GLY A 1 152 ? 5.055 -0.632 11.248 1.00 93.06 152 GLY A C 1
ATOM 1084 O O . GLY A 1 152 ? 4.004 -1.261 11.162 1.00 93.06 152 GLY A O 1
ATOM 1085 N N . LEU A 1 153 ? 5.085 0.704 11.292 1.00 94.88 153 LEU A N 1
ATOM 1086 C CA . LEU A 1 153 ? 3.903 1.557 11.155 1.00 94.88 153 LEU A CA 1
ATOM 1087 C C . LEU A 1 153 ? 3.741 2.024 9.707 1.00 94.88 153 LEU A C 1
ATOM 1089 O O . LEU A 1 153 ? 4.677 1.938 8.920 1.00 94.88 153 LEU A O 1
ATOM 1093 N N . TRP A 1 154 ? 2.567 2.533 9.342 1.00 95.19 154 TRP A N 1
ATOM 1094 C CA . TRP A 1 154 ? 2.268 2.957 7.974 1.00 95.19 154 TRP A CA 1
ATOM 1095 C C . TRP A 1 154 ? 3.235 4.021 7.447 1.00 95.19 154 TRP A C 1
ATOM 1097 O O . TRP A 1 154 ? 3.505 5.019 8.118 1.00 95.19 154 TRP A O 1
ATOM 1107 N N . ASN A 1 155 ? 3.684 3.831 6.210 1.00 95.50 155 ASN A N 1
ATOM 1108 C CA . ASN A 1 155 ? 4.266 4.867 5.370 1.00 95.50 155 ASN A CA 1
ATOM 1109 C C . ASN A 1 155 ? 3.443 4.956 4.081 1.00 95.50 155 ASN A C 1
ATOM 1111 O O . ASN A 1 155 ? 3.312 3.970 3.355 1.00 95.50 155 ASN A O 1
ATOM 1115 N N . ILE A 1 156 ? 2.853 6.117 3.814 1.00 95.19 156 ILE A N 1
ATOM 1116 C CA . ILE A 1 156 ? 1.977 6.336 2.660 1.00 95.19 156 ILE A CA 1
ATOM 1117 C C . ILE A 1 156 ? 2.612 7.401 1.781 1.00 95.19 156 ILE A C 1
ATOM 1119 O O . ILE A 1 156 ? 2.795 8.534 2.215 1.00 95.19 156 ILE A O 1
ATOM 1123 N N . ILE A 1 157 ? 2.925 7.059 0.537 1.00 94.56 157 ILE A N 1
ATOM 1124 C CA . ILE A 1 157 ? 3.502 7.989 -0.429 1.00 94.56 157 ILE A CA 1
ATOM 1125 C C . ILE A 1 157 ? 2.433 8.353 -1.445 1.00 94.56 157 ILE A C 1
ATOM 1127 O O . ILE A 1 157 ? 1.981 7.494 -2.198 1.00 94.56 157 ILE A O 1
ATOM 1131 N N . ALA A 1 158 ? 2.040 9.619 -1.487 1.00 92.25 158 ALA A N 1
ATOM 1132 C CA . ALA A 1 158 ? 1.063 10.146 -2.433 1.00 92.25 158 ALA A CA 1
ATOM 1133 C C . ALA A 1 158 ? 1.340 11.627 -2.703 1.00 92.25 158 ALA A C 1
ATOM 1135 O O . ALA A 1 158 ? 1.886 12.336 -1.859 1.00 92.25 158 ALA A O 1
ATOM 1136 N N . ASN A 1 159 ? 0.951 12.120 -3.880 1.00 89.88 159 ASN A N 1
ATOM 1137 C CA . ASN A 1 159 ? 1.032 13.547 -4.229 1.00 89.88 159 ASN A CA 1
ATOM 1138 C C . ASN A 1 159 ? 2.439 14.166 -4.081 1.00 89.88 159 ASN A C 1
ATOM 1140 O O . ASN A 1 159 ? 2.574 15.356 -3.805 1.00 89.88 159 ASN A O 1
ATOM 1144 N N . GLY A 1 160 ? 3.499 13.372 -4.277 1.00 91.06 160 GLY A N 1
ATOM 1145 C CA . GLY A 1 160 ? 4.885 13.830 -4.120 1.00 91.06 160 GLY A CA 1
ATOM 1146 C C . GLY A 1 160 ? 5.313 14.028 -2.662 1.00 91.06 160 GLY A C 1
ATOM 1147 O O . GLY A 1 160 ? 6.250 14.778 -2.398 1.00 91.06 160 GLY A O 1
ATOM 1148 N N . GLN A 1 161 ? 4.628 13.387 -1.717 1.00 93.81 161 GLN A N 1
ATOM 1149 C CA . GLN A 1 161 ? 4.981 13.355 -0.302 1.00 93.81 161 GLN A CA 1
ATOM 1150 C C . GLN A 1 161 ? 4.970 11.918 0.209 1.00 93.81 161 GLN A C 1
ATOM 1152 O O . GLN A 1 161 ? 4.097 11.141 -0.165 1.00 93.81 161 GLN A O 1
ATOM 1157 N N . SER A 1 162 ? 5.903 11.595 1.097 1.00 95.44 162 SER A N 1
ATOM 1158 C CA . SER A 1 162 ? 5.835 10.439 1.984 1.00 95.44 162 SER A CA 1
ATOM 1159 C C . SER A 1 162 ? 5.276 10.886 3.323 1.00 95.44 162 SER A C 1
ATOM 1161 O O . SER A 1 162 ? 5.744 11.872 3.888 1.00 95.44 162 SER A O 1
ATOM 1163 N N . TYR A 1 163 ? 4.310 10.148 3.844 1.00 95.94 163 TYR A N 1
ATOM 1164 C CA . TYR A 1 163 ? 3.691 10.357 5.141 1.00 95.94 163 TYR A CA 1
ATOM 1165 C C . TYR A 1 163 ? 3.990 9.144 6.013 1.00 95.94 163 TYR A C 1
ATOM 1167 O O . TYR A 1 163 ? 3.365 8.094 5.858 1.00 95.94 163 TYR A O 1
ATOM 1175 N N . SER A 1 164 ? 4.956 9.287 6.918 1.00 95.62 164 SER A N 1
ATOM 1176 C CA . SER A 1 164 ? 5.391 8.218 7.822 1.00 95.62 164 SER A CA 1
ATOM 1177 C C . SER A 1 164 ? 4.734 8.388 9.185 1.00 95.62 164 SER A C 1
ATOM 1179 O O . SER A 1 164 ? 4.832 9.456 9.792 1.00 95.62 164 SER A O 1
ATOM 1181 N N . SER A 1 165 ? 4.044 7.355 9.662 1.00 95.62 165 SER A N 1
ATOM 1182 C CA . SER A 1 165 ? 3.298 7.413 10.921 1.00 95.62 165 SER A CA 1
ATOM 1183 C C . SER A 1 165 ? 4.157 7.135 12.153 1.00 95.62 165 SER A C 1
ATOM 1185 O O . SER A 1 165 ? 5.049 6.285 12.137 1.00 95.62 165 SER A O 1
ATOM 1187 N N . SER A 1 166 ? 3.857 7.835 13.248 1.00 94.50 166 SER A N 1
ATOM 1188 C CA . SER A 1 166 ? 4.412 7.561 14.584 1.00 94.50 166 SER A CA 1
ATOM 1189 C C . SER A 1 166 ? 3.420 6.859 15.513 1.00 94.50 166 SER A C 1
ATOM 1191 O O . SER A 1 166 ? 3.814 6.327 16.548 1.00 94.50 166 SER A O 1
ATOM 1193 N N . ASP A 1 167 ? 2.138 6.866 15.154 1.00 90.94 167 ASP A N 1
ATOM 1194 C CA . ASP A 1 167 ? 1.042 6.190 15.843 1.00 90.94 167 ASP A CA 1
ATOM 1195 C C . ASP A 1 167 ? -0.132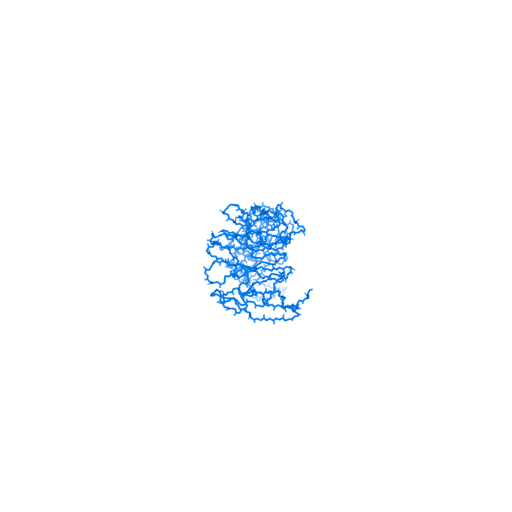 5.983 14.857 1.00 90.94 167 ASP A C 1
ATOM 1197 O O . ASP A 1 167 ? 0.041 6.073 13.645 1.00 90.94 167 ASP A O 1
ATOM 1201 N N . SER A 1 168 ? -1.337 5.691 15.354 1.00 85.56 168 SER A N 1
ATOM 1202 C CA . SER A 1 168 ? -2.526 5.465 14.513 1.00 85.56 168 SER A CA 1
ATOM 1203 C C . SER A 1 168 ? -3.011 6.683 13.704 1.00 85.56 168 SER A C 1
ATOM 1205 O O . SER A 1 168 ? -3.809 6.517 12.783 1.00 85.56 168 SER A O 1
ATOM 1207 N N . SER A 1 169 ? -2.583 7.896 14.059 1.00 88.31 169 SER A N 1
ATOM 1208 C CA . SER A 1 169 ? -3.199 9.170 13.654 1.00 88.31 169 SER A CA 1
ATOM 1209 C C . SER A 1 169 ? -2.193 10.283 13.328 1.00 88.31 169 SER A C 1
ATOM 1211 O O . SER A 1 169 ? -2.545 11.272 12.684 1.00 88.31 169 SER A O 1
ATOM 1213 N N . THR A 1 170 ? -0.941 10.153 13.752 1.00 92.06 170 THR A N 1
ATOM 1214 C CA . THR A 1 170 ? 0.102 11.164 13.559 1.00 92.06 170 THR A CA 1
ATOM 1215 C C . THR A 1 170 ? 1.045 10.742 12.443 1.00 92.06 170 THR A C 1
ATOM 1217 O O . THR A 1 170 ? 1.647 9.671 12.515 1.00 92.06 170 THR A O 1
ATOM 1220 N N . TYR A 1 171 ? 1.210 11.606 11.438 1.00 95.06 171 TYR A N 1
ATOM 1221 C CA . TYR A 1 171 ? 2.085 11.376 10.287 1.00 95.06 171 TYR A CA 1
ATOM 1222 C C . TYR A 1 171 ? 3.044 12.550 10.084 1.00 95.06 171 TYR A C 1
ATOM 1224 O O . TYR A 1 171 ? 2.638 13.713 10.110 1.00 95.06 171 TYR A O 1
ATOM 1232 N N . ALA A 1 172 ? 4.314 12.242 9.834 1.00 94.38 172 ALA A N 1
ATOM 1233 C CA . ALA A 1 172 ? 5.328 13.201 9.420 1.00 94.38 172 ALA A CA 1
ATOM 1234 C C . ALA A 1 172 ? 5.480 13.177 7.892 1.00 94.38 172 ALA A C 1
ATOM 1236 O O . ALA A 1 172 ? 5.677 12.116 7.299 1.00 94.38 172 ALA A O 1
ATOM 1237 N N . GLY A 1 173 ? 5.376 14.353 7.269 1.00 94.56 173 GLY A N 1
ATOM 1238 C CA . GLY A 1 173 ? 5.519 14.530 5.824 1.00 94.56 173 GLY A CA 1
ATOM 1239 C C . GLY A 1 173 ? 6.973 14.725 5.392 1.00 94.56 173 GLY A C 1
ATOM 1240 O O . GLY A 1 173 ? 7.741 15.409 6.068 1.00 94.56 173 GLY A O 1
ATOM 1241 N N . ASN A 1 174 ? 7.333 14.166 4.241 1.00 95.12 174 ASN A N 1
ATOM 1242 C CA . ASN A 1 174 ? 8.645 14.296 3.621 1.00 95.12 174 ASN A CA 1
ATOM 1243 C C . ASN A 1 174 ? 8.498 14.400 2.099 1.00 95.12 174 ASN A C 1
ATOM 1245 O O . ASN A 1 174 ? 7.832 13.576 1.475 1.00 95.12 174 ASN A O 1
ATOM 1249 N N . ALA A 1 175 ? 9.097 15.425 1.499 1.00 94.00 175 ALA A N 1
ATOM 1250 C CA . ALA A 1 175 ? 8.856 15.762 0.105 1.00 94.00 175 ALA A CA 1
ATOM 1251 C C . ALA A 1 175 ? 9.679 14.902 -0.861 1.00 94.00 175 ALA A C 1
ATOM 1253 O O . ALA A 1 175 ? 10.906 14.867 -0.798 1.00 94.00 175 ALA A O 1
ATOM 1254 N N . LEU A 1 176 ? 9.009 14.313 -1.850 1.00 94.31 176 LEU A N 1
ATOM 1255 C CA . LEU A 1 176 ? 9.641 13.655 -2.992 1.00 94.31 176 LEU A CA 1
ATOM 1256 C C . LEU A 1 176 ? 9.811 14.680 -4.117 1.00 94.31 176 LEU A C 1
ATOM 1258 O O . LEU A 1 176 ? 8.983 14.810 -5.020 1.00 94.31 176 LEU A O 1
ATOM 1262 N N . THR A 1 177 ? 10.892 15.458 -4.049 1.00 92.81 177 THR A N 1
ATOM 1263 C CA . THR A 1 177 ? 11.188 16.481 -5.066 1.00 92.81 177 THR A CA 1
ATOM 1264 C C . THR A 1 177 ? 11.700 15.825 -6.345 1.00 92.81 177 THR A C 1
ATOM 1266 O O . THR A 1 177 ? 12.684 15.096 -6.303 1.00 92.81 177 THR A O 1
ATOM 1269 N N . ASN A 1 178 ? 11.079 16.081 -7.497 1.00 92.56 178 ASN A N 1
ATOM 1270 C CA . ASN A 1 178 ? 11.522 15.493 -8.763 1.00 92.56 178 ASN A CA 1
ATOM 1271 C C . ASN A 1 178 ? 12.640 16.328 -9.427 1.00 92.56 178 ASN A C 1
ATOM 1273 O O . ASN A 1 178 ? 12.427 17.487 -9.781 1.00 92.56 178 ASN A O 1
ATOM 1277 N N . THR A 1 179 ? 13.808 15.722 -9.669 1.00 94.94 179 THR A N 1
ATOM 1278 C CA . THR A 1 179 ? 14.957 16.364 -10.344 1.00 94.94 179 THR A CA 1
ATOM 1279 C C . THR A 1 179 ? 14.756 16.582 -11.844 1.00 94.94 179 THR A C 1
ATOM 1281 O O . THR A 1 179 ? 15.433 17.427 -12.429 1.00 94.94 179 THR A O 1
ATOM 1284 N N . ARG A 1 180 ? 13.833 15.855 -12.481 1.00 93.94 180 ARG A N 1
ATOM 1285 C CA . ARG A 1 180 ? 13.555 15.941 -13.925 1.00 93.94 180 ARG A CA 1
ATOM 1286 C C . ARG A 1 180 ? 12.416 16.904 -14.267 1.00 93.94 180 ARG A C 1
ATOM 1288 O O . ARG A 1 180 ? 12.209 17.189 -15.440 1.00 93.94 180 ARG A O 1
ATOM 1295 N N . SER A 1 181 ? 11.710 17.444 -13.267 1.00 91.56 181 SER A N 1
ATOM 1296 C CA . SER A 1 181 ? 10.595 18.396 -13.448 1.00 91.56 181 SER A CA 1
ATOM 1297 C C . SER A 1 181 ? 9.413 17.866 -14.281 1.00 91.56 181 SER A C 1
ATOM 1299 O O . SER A 1 181 ? 8.660 18.649 -14.860 1.00 91.56 181 SER A O 1
ATOM 1301 N N . TYR A 1 182 ? 9.215 16.546 -14.315 1.00 92.12 182 TYR A N 1
ATOM 1302 C CA . TYR A 1 182 ? 8.060 15.898 -14.940 1.00 92.12 182 TYR A CA 1
ATOM 1303 C C . TYR A 1 182 ? 7.084 15.361 -13.889 1.00 92.12 182 TYR A C 1
ATOM 1305 O O . TYR A 1 182 ? 7.444 15.111 -12.737 1.00 92.12 182 TYR A O 1
ATOM 1313 N N . TYR A 1 183 ? 5.827 15.165 -14.285 1.00 92.00 183 TYR A N 1
ATOM 1314 C CA . TYR A 1 183 ? 4.845 14.518 -13.417 1.00 92.00 183 TYR A CA 1
ATOM 1315 C C . TYR A 1 183 ? 5.094 13.016 -13.350 1.00 92.00 183 TYR A C 1
ATOM 1317 O O . TYR A 1 183 ? 5.311 12.393 -14.392 1.00 92.00 183 TYR A O 1
ATOM 1325 N N . VAL A 1 184 ? 5.031 12.473 -12.134 1.00 93.00 184 VAL A N 1
ATOM 1326 C CA . VAL A 1 184 ? 5.120 11.039 -11.838 1.00 93.00 184 VAL A CA 1
ATOM 1327 C C . VAL A 1 184 ? 3.771 10.389 -12.129 1.00 93.00 184 VAL A C 1
ATOM 1329 O O . VAL A 1 184 ? 2.738 10.926 -11.732 1.00 93.00 184 VAL A O 1
ATOM 1332 N N . VAL A 1 185 ? 3.772 9.254 -12.822 1.00 92.00 185 VAL A N 1
ATOM 1333 C CA . VAL A 1 185 ? 2.542 8.589 -13.295 1.00 92.00 185 VAL A CA 1
ATOM 1334 C C . VAL A 1 185 ? 2.399 7.149 -12.827 1.00 92.00 185 VAL A C 1
ATOM 1336 O O . VAL A 1 185 ? 1.276 6.667 -12.717 1.00 92.00 185 VAL A O 1
ATOM 1339 N N . SER A 1 186 ? 3.505 6.491 -12.491 1.00 93.19 186 SER A N 1
ATOM 1340 C CA . SER A 1 186 ? 3.534 5.254 -11.714 1.00 93.19 186 SER A CA 1
ATOM 1341 C C . SER A 1 186 ? 4.697 5.318 -10.737 1.00 93.19 186 SER A C 1
ATOM 1343 O O . SER A 1 186 ? 5.687 6.006 -10.991 1.00 93.19 186 SER A O 1
ATOM 1345 N N . GLN A 1 187 ? 4.591 4.601 -9.624 1.00 95.00 187 GLN A N 1
ATOM 1346 C CA . GLN A 1 187 ? 5.709 4.439 -8.708 1.00 95.00 187 GLN A CA 1
ATOM 1347 C C . GLN A 1 187 ? 5.620 3.092 -7.980 1.00 95.00 187 GLN A C 1
ATOM 1349 O O . GLN A 1 187 ? 4.532 2.535 -7.828 1.00 95.00 187 GLN A O 1
ATOM 1354 N N . THR A 1 188 ? 6.756 2.597 -7.508 1.00 96.06 188 THR A N 1
ATOM 1355 C CA . THR A 1 188 ? 6.852 1.474 -6.568 1.00 96.06 188 THR A CA 1
ATOM 1356 C C . THR A 1 188 ? 7.815 1.840 -5.443 1.00 96.06 188 THR A C 1
ATOM 1358 O O . THR A 1 188 ? 8.610 2.770 -5.596 1.00 96.06 188 THR A O 1
ATOM 1361 N N . ALA A 1 189 ? 7.742 1.124 -4.324 1.00 96.19 189 ALA A N 1
ATOM 1362 C CA . ALA A 1 189 ? 8.695 1.263 -3.232 1.00 96.19 189 ALA A CA 1
ATOM 1363 C C . ALA A 1 189 ? 9.386 -0.071 -2.943 1.00 96.19 189 ALA A C 1
ATOM 1365 O O . ALA A 1 189 ? 8.747 -1.123 -2.977 1.00 96.19 189 ALA A O 1
ATOM 1366 N N . ALA A 1 190 ? 10.684 -0.014 -2.668 1.00 95.44 190 ALA A N 1
ATOM 1367 C CA . ALA A 1 190 ? 11.527 -1.173 -2.408 1.00 95.44 190 ALA A CA 1
ATOM 1368 C C . ALA A 1 190 ? 12.730 -0.771 -1.546 1.00 95.44 190 ALA A C 1
ATOM 1370 O O . ALA A 1 190 ? 13.253 0.327 -1.700 1.00 95.44 190 ALA A O 1
ATOM 1371 N N . ASP A 1 191 ? 13.178 -1.673 -0.676 1.00 95.25 191 ASP A N 1
ATOM 1372 C CA . ASP A 1 191 ? 14.472 -1.568 0.013 1.00 95.25 191 ASP A CA 1
ATOM 1373 C C . ASP A 1 191 ? 15.551 -2.158 -0.909 1.00 95.25 191 ASP A C 1
ATOM 1375 O O . ASP A 1 191 ? 15.889 -3.342 -0.827 1.00 95.25 191 ASP A O 1
ATOM 1379 N N . PHE A 1 192 ? 15.987 -1.376 -1.901 1.00 97.00 192 PHE A N 1
ATOM 1380 C CA . PHE A 1 192 ? 16.878 -1.876 -2.958 1.00 97.00 192 PHE A CA 1
ATOM 1381 C C . PHE A 1 192 ? 18.341 -1.945 -2.507 1.00 97.00 192 PHE A C 1
ATOM 1383 O O . PHE A 1 192 ? 19.118 -2.681 -3.105 1.00 97.00 192 PHE A O 1
ATOM 1390 N N . ASP A 1 193 ? 18.748 -1.185 -1.494 1.00 96.12 193 ASP A N 1
ATOM 1391 C CA . ASP A 1 193 ? 20.122 -1.168 -0.977 1.00 96.12 193 ASP A CA 1
ATOM 1392 C C . ASP A 1 193 ? 20.266 -1.924 0.357 1.00 96.12 193 ASP A C 1
ATOM 1394 O O . ASP A 1 193 ? 21.374 -2.042 0.888 1.00 96.12 193 ASP A O 1
ATOM 1398 N N . ARG A 1 194 ? 19.163 -2.504 0.852 1.00 94.88 194 ARG A N 1
ATOM 1399 C CA . ARG A 1 194 ? 19.065 -3.276 2.098 1.00 94.88 194 ARG A CA 1
ATOM 1400 C C . ARG A 1 194 ? 19.415 -2.456 3.335 1.00 94.88 194 ARG A C 1
ATOM 1402 O O . ARG A 1 194 ? 19.945 -2.997 4.313 1.00 94.88 194 ARG A O 1
ATOM 1409 N N . ASN A 1 195 ? 19.117 -1.160 3.314 1.00 92.81 195 ASN A N 1
ATOM 1410 C CA . ASN A 1 195 ? 19.301 -0.271 4.455 1.00 92.81 195 ASN A CA 1
ATOM 1411 C C . ASN A 1 195 ? 18.146 -0.355 5.478 1.00 92.81 195 ASN A C 1
ATOM 1413 O O . ASN A 1 195 ? 18.227 0.257 6.548 1.00 92.81 195 ASN A O 1
ATOM 1417 N N . GLY A 1 196 ? 17.101 -1.144 5.195 1.00 91.38 196 GLY A N 1
ATOM 1418 C CA . GLY A 1 196 ? 15.946 -1.341 6.073 1.00 91.38 196 GLY A CA 1
ATOM 1419 C C . GLY A 1 196 ? 14.885 -0.248 5.954 1.00 91.38 196 GLY A C 1
ATOM 1420 O O . GLY A 1 196 ? 14.014 -0.137 6.823 1.00 91.38 196 GLY A O 1
ATOM 1421 N N . THR A 1 197 ? 14.954 0.580 4.914 1.00 92.69 197 THR A N 1
ATOM 1422 C CA . THR A 1 197 ? 13.994 1.647 4.633 1.00 92.69 197 THR A CA 1
ATOM 1423 C C . THR A 1 197 ? 13.459 1.539 3.209 1.00 92.69 197 THR A C 1
ATOM 1425 O O . THR A 1 197 ? 13.994 0.823 2.373 1.00 92.69 197 THR A O 1
ATOM 1428 N N . GLN A 1 198 ? 12.318 2.179 2.950 1.00 94.19 198 GLN A N 1
ATOM 1429 C CA . GLN A 1 198 ? 11.685 2.124 1.637 1.00 94.19 198 GLN A CA 1
ATOM 1430 C C . GLN A 1 198 ? 12.189 3.260 0.751 1.00 94.19 198 GLN A C 1
ATOM 1432 O O . GLN A 1 198 ? 11.851 4.424 0.991 1.00 94.19 198 GLN A O 1
ATOM 1437 N N . ASP A 1 199 ? 12.901 2.909 -0.312 1.00 97.06 199 ASP A N 1
ATOM 1438 C CA . ASP A 1 199 ? 13.208 3.803 -1.423 1.00 97.06 199 ASP A CA 1
ATOM 1439 C C . ASP A 1 199 ? 12.078 3.778 -2.450 1.00 97.06 199 ASP A C 1
ATOM 1441 O O . ASP A 1 199 ? 11.261 2.856 -2.479 1.00 97.06 199 ASP A O 1
ATOM 1445 N N . VAL A 1 200 ? 11.999 4.809 -3.289 1.00 97.62 200 VAL A N 1
ATOM 1446 C CA . VAL A 1 200 ? 10.881 5.003 -4.220 1.00 97.62 200 VAL A CA 1
ATOM 1447 C C . VAL A 1 200 ? 11.397 5.148 -5.639 1.00 97.62 200 VAL A C 1
ATOM 1449 O O . VAL A 1 200 ? 12.297 5.939 -5.916 1.00 97.62 200 VAL A O 1
ATOM 1452 N N . PHE A 1 201 ? 10.770 4.430 -6.560 1.00 97.75 201 PHE A N 1
ATOM 1453 C CA . PHE A 1 201 ? 11.111 4.425 -7.977 1.00 97.75 201 PHE A CA 1
ATOM 1454 C C . PHE A 1 201 ? 9.907 4.895 -8.771 1.00 97.75 201 PHE A C 1
ATOM 1456 O O . PHE A 1 201 ? 8.834 4.302 -8.665 1.00 97.75 201 PHE A O 1
ATOM 1463 N N . GLY A 1 202 ? 10.070 5.969 -9.540 1.00 95.06 202 GLY A N 1
ATOM 1464 C CA . GLY A 1 202 ? 8.992 6.577 -10.311 1.00 95.06 202 GLY A CA 1
ATOM 1465 C C . GLY A 1 202 ? 9.154 6.373 -11.812 1.00 95.06 202 GLY A C 1
ATOM 1466 O O . GLY A 1 202 ? 10.255 6.165 -12.318 1.00 95.06 202 GLY A O 1
ATOM 1467 N N . THR A 1 203 ? 8.043 6.489 -12.530 1.00 94.88 203 THR A N 1
ATOM 1468 C CA . THR A 1 203 ? 8.018 6.774 -13.968 1.00 94.88 203 THR A CA 1
ATOM 1469 C C . THR A 1 203 ? 7.297 8.077 -14.227 1.00 94.88 203 THR A C 1
ATOM 1471 O O . THR A 1 203 ? 6.435 8.503 -13.454 1.00 94.88 203 THR A O 1
ATOM 1474 N N . GLU A 1 204 ? 7.641 8.728 -15.329 1.00 93.75 204 GLU A N 1
ATOM 1475 C CA . GLU A 1 204 ? 7.264 10.110 -15.564 1.00 93.75 204 GLU A CA 1
ATOM 1476 C C . GLU A 1 204 ? 6.678 10.351 -16.958 1.00 93.75 204 GLU A C 1
ATOM 1478 O O . GLU A 1 204 ? 6.794 9.557 -17.894 1.00 93.75 204 GLU A O 1
ATOM 1483 N N . THR A 1 205 ? 6.063 11.523 -17.098 1.00 92.38 205 THR A N 1
ATOM 1484 C CA . THR A 1 205 ? 5.505 12.047 -18.356 1.00 92.38 205 THR A CA 1
ATOM 1485 C C . THR A 1 205 ? 6.554 12.493 -19.381 1.00 92.38 205 THR A C 1
ATOM 1487 O O . THR A 1 205 ? 6.187 12.806 -20.512 1.00 92.38 205 THR A O 1
ATOM 1490 N N . GLY A 1 206 ? 7.841 12.531 -19.023 1.00 92.62 206 GLY A N 1
ATOM 1491 C CA . GLY A 1 206 ? 8.920 12.990 -19.899 1.00 92.62 206 GLY A CA 1
ATOM 1492 C C . GLY A 1 206 ? 9.610 11.865 -20.672 1.00 92.62 206 GLY A C 1
ATOM 1493 O O . GLY A 1 206 ? 10.265 11.014 -20.072 1.00 92.62 206 GLY A O 1
ATOM 1494 N N . TYR A 1 207 ? 9.553 11.924 -22.004 1.00 94.69 207 TYR A N 1
ATOM 1495 C CA . TYR A 1 207 ? 10.268 11.023 -22.918 1.00 94.69 207 TYR A CA 1
ATOM 1496 C C . TYR A 1 207 ? 11.616 11.638 -23.350 1.00 94.69 207 TYR A C 1
ATOM 1498 O O . TYR A 1 207 ? 11.756 12.169 -24.451 1.00 94.69 207 TYR A O 1
ATOM 1506 N N . ALA A 1 208 ? 12.604 11.661 -22.447 1.00 93.81 208 ALA A N 1
ATOM 1507 C CA . ALA A 1 208 ? 13.939 12.198 -22.738 1.00 93.81 208 ALA A CA 1
ATOM 1508 C C . ALA A 1 208 ? 15.029 11.681 -21.782 1.00 93.81 208 ALA A C 1
ATOM 1510 O O . ALA A 1 208 ? 14.770 11.413 -20.609 1.00 93.81 208 ALA A O 1
ATOM 1511 N N . GLY A 1 209 ? 16.274 11.637 -22.268 1.00 93.69 209 GLY A N 1
ATOM 1512 C CA . GLY A 1 209 ? 17.480 11.463 -21.445 1.00 93.69 209 GLY A CA 1
ATOM 1513 C C . GLY A 1 209 ? 17.784 10.037 -20.977 1.00 93.69 209 GLY A C 1
ATOM 1514 O O . GLY A 1 209 ? 18.792 9.849 -20.306 1.00 93.69 209 GLY A O 1
ATOM 1515 N N . SER A 1 210 ? 16.956 9.049 -21.333 1.00 95.56 210 SER A N 1
ATOM 1516 C CA . SER A 1 210 ? 17.108 7.639 -20.927 1.00 95.56 210 SER A CA 1
ATOM 1517 C C . SER A 1 210 ? 17.265 7.426 -19.415 1.00 95.56 210 SER A C 1
ATOM 1519 O O . SER A 1 210 ? 17.962 6.512 -18.968 1.00 95.56 210 SER A O 1
ATOM 1521 N N . THR A 1 211 ? 16.622 8.285 -18.625 1.00 96.94 211 THR A N 1
ATOM 1522 C CA . THR A 1 211 ? 16.583 8.202 -17.164 1.00 96.94 211 THR A CA 1
ATOM 1523 C C . THR A 1 211 ? 15.150 8.254 -16.654 1.00 96.94 211 THR A C 1
ATOM 1525 O O . THR A 1 211 ? 14.268 8.737 -17.362 1.00 96.94 211 THR A O 1
ATOM 1528 N N . GLN A 1 212 ? 14.918 7.779 -15.432 1.00 97.19 212 GLN A N 1
ATOM 1529 C CA . GLN A 1 212 ? 13.732 8.095 -14.629 1.00 97.19 212 GLN A CA 1
ATOM 1530 C C . GLN A 1 212 ? 14.148 8.551 -13.232 1.00 97.19 212 GLN A C 1
ATOM 1532 O O . GLN A 1 212 ? 15.311 8.442 -12.852 1.00 97.19 212 GLN A O 1
ATOM 1537 N N . VAL A 1 213 ? 13.218 9.111 -12.474 1.00 96.69 213 VAL A N 1
ATOM 1538 C CA . VAL A 1 213 ? 13.459 9.543 -11.100 1.00 96.69 213 VAL A CA 1
ATOM 1539 C C . VAL A 1 213 ? 13.454 8.364 -10.120 1.00 96.69 213 VAL A C 1
ATOM 1541 O O . VAL A 1 213 ? 12.606 7.472 -10.179 1.00 96.69 213 VAL A O 1
ATOM 1544 N N . MET A 1 214 ? 14.390 8.397 -9.177 1.00 97.81 214 MET A N 1
ATOM 1545 C CA . MET A 1 214 ? 14.367 7.580 -7.964 1.00 97.81 214 MET A CA 1
ATOM 1546 C C . MET A 1 214 ? 14.601 8.473 -6.746 1.00 97.81 214 MET A C 1
ATOM 1548 O O . MET A 1 214 ? 15.294 9.490 -6.843 1.00 97.81 214 MET A O 1
ATOM 1552 N N . TRP A 1 215 ? 14.047 8.091 -5.603 1.00 98.00 215 TRP A N 1
ATOM 1553 C CA . TRP A 1 215 ? 14.257 8.753 -4.322 1.00 98.00 215 TRP A CA 1
ATOM 1554 C C . TRP A 1 215 ? 14.770 7.751 -3.304 1.00 98.00 215 TRP A C 1
ATOM 1556 O O . TRP A 1 215 ? 14.059 6.806 -2.973 1.00 98.00 215 TRP A O 1
ATOM 1566 N N . THR A 1 216 ? 15.969 7.992 -2.780 1.00 97.50 216 THR A N 1
ATOM 1567 C CA . THR A 1 216 ? 16.560 7.152 -1.737 1.00 97.50 216 THR A CA 1
ATOM 1568 C C . THR A 1 216 ? 16.360 7.775 -0.364 1.00 97.50 216 THR A C 1
ATOM 1570 O O . THR A 1 216 ? 16.646 8.966 -0.190 1.00 97.50 216 THR A O 1
ATOM 1573 N N . TYR A 1 217 ? 15.884 7.007 0.608 1.00 96.12 217 TYR A N 1
ATOM 1574 C CA . TYR A 1 217 ? 15.685 7.483 1.971 1.00 96.12 217 TYR A CA 1
ATOM 1575 C C . TYR A 1 217 ? 16.957 7.289 2.798 1.00 96.12 217 TYR A C 1
ATOM 1577 O O . TYR A 1 217 ? 17.425 6.177 2.995 1.00 96.12 217 TYR A O 1
ATOM 1585 N N . ASP A 1 218 ? 17.524 8.375 3.322 1.00 93.19 218 ASP A N 1
ATOM 1586 C CA . ASP A 1 218 ? 18.777 8.322 4.099 1.00 93.19 218 ASP A CA 1
ATOM 1587 C C . ASP A 1 218 ? 18.572 8.096 5.610 1.00 93.19 218 ASP A C 1
ATOM 1589 O O . ASP A 1 218 ? 19.496 8.257 6.410 1.00 93.19 218 ASP A O 1
ATOM 1593 N N . GLY A 1 219 ? 17.347 7.758 6.019 1.00 91.19 219 GLY A N 1
ATOM 1594 C CA . GLY A 1 219 ? 16.934 7.683 7.420 1.00 91.19 219 GLY A CA 1
ATOM 1595 C C . GLY A 1 219 ? 16.226 8.944 7.922 1.00 91.19 219 GLY A C 1
ATOM 1596 O O . GLY A 1 219 ? 15.520 8.872 8.931 1.00 91.19 219 GLY A O 1
ATOM 1597 N N . SER A 1 220 ? 16.343 10.070 7.210 1.00 91.75 220 SER A N 1
ATOM 1598 C CA . SER A 1 220 ? 15.684 11.334 7.558 1.00 91.75 220 SER A CA 1
ATOM 1599 C C . SER A 1 220 ? 14.926 11.970 6.395 1.00 91.75 220 SER A C 1
ATOM 1601 O O . SER A 1 220 ? 13.828 12.485 6.604 1.00 91.75 220 SER A O 1
ATOM 1603 N N . THR A 1 221 ? 15.501 12.005 5.194 1.00 95.19 221 THR A N 1
ATOM 1604 C CA . THR A 1 221 ? 14.931 12.675 4.020 1.00 95.19 221 THR A CA 1
ATOM 1605 C C . THR A 1 221 ? 14.990 11.791 2.775 1.00 95.19 221 THR A C 1
ATOM 1607 O O . THR A 1 221 ? 15.837 10.907 2.663 1.00 95.19 221 THR A O 1
ATOM 1610 N N . TYR A 1 222 ? 14.090 12.040 1.819 1.00 97.06 222 TYR A N 1
ATOM 1611 C CA . TYR A 1 222 ? 14.178 11.443 0.487 1.00 97.06 222 TYR A CA 1
ATOM 1612 C C . TYR A 1 222 ? 15.105 12.272 -0.408 1.00 97.06 222 TYR A C 1
ATOM 1614 O O . TYR A 1 222 ? 14.877 13.463 -0.630 1.00 97.06 222 TYR A O 1
ATOM 1622 N N . ASN A 1 223 ? 16.142 11.635 -0.949 1.00 97.38 223 ASN A N 1
ATOM 1623 C CA . ASN A 1 223 ? 17.115 12.242 -1.852 1.00 97.38 223 ASN A CA 1
ATOM 1624 C C . ASN A 1 223 ? 16.850 11.787 -3.286 1.00 97.38 223 ASN A C 1
ATOM 1626 O O . ASN A 1 223 ? 16.921 10.603 -3.603 1.00 97.38 223 ASN A O 1
ATOM 1630 N N . ALA A 1 224 ? 16.540 12.737 -4.161 1.00 97.81 224 ALA A N 1
ATOM 1631 C CA . ALA A 1 224 ? 16.195 12.447 -5.542 1.00 97.81 224 ALA A CA 1
ATOM 1632 C C . ALA A 1 224 ? 17.437 12.292 -6.428 1.00 97.81 224 ALA A C 1
ATOM 1634 O O . ALA A 1 224 ? 18.357 13.111 -6.382 1.00 97.81 224 ALA A O 1
ATOM 1635 N N . SER A 1 225 ? 17.427 11.298 -7.308 1.00 97.62 225 SER A N 1
ATOM 1636 C CA . SER A 1 225 ? 18.443 11.102 -8.340 1.00 97.62 225 SER A CA 1
ATOM 1637 C C . SER A 1 225 ? 17.819 10.581 -9.637 1.00 97.62 225 SER A C 1
ATOM 1639 O O . SER A 1 225 ? 16.619 10.307 -9.704 1.00 97.62 225 SER A O 1
ATOM 1641 N N . GLN A 1 226 ? 18.620 10.536 -10.702 1.00 97.62 226 GLN A N 1
ATOM 1642 C CA . GLN A 1 226 ? 18.196 10.025 -12.002 1.00 97.62 226 GLN A CA 1
ATOM 1643 C C . GLN A 1 226 ? 18.767 8.626 -12.212 1.00 97.62 226 GLN A C 1
ATOM 1645 O O . GLN A 1 226 ? 19.981 8.456 -12.326 1.00 97.62 226 GLN A O 1
ATOM 1650 N N . LEU A 1 227 ? 17.878 7.646 -12.289 1.00 97.75 227 LEU A N 1
ATOM 1651 C CA . LEU A 1 227 ? 18.179 6.250 -12.543 1.00 97.75 227 LEU A CA 1
ATOM 1652 C C . LEU A 1 227 ? 18.332 6.009 -14.044 1.00 97.75 227 LEU A C 1
ATOM 1654 O O . LEU A 1 227 ? 17.446 6.359 -14.822 1.00 97.75 227 LEU A O 1
ATOM 1658 N N . ALA A 1 228 ? 19.457 5.428 -14.457 1.00 97.50 228 ALA A N 1
ATOM 1659 C CA . ALA A 1 228 ? 19.721 5.113 -15.855 1.00 97.50 228 ALA A CA 1
ATOM 1660 C C . ALA A 1 228 ? 18.905 3.896 -16.311 1.00 97.50 228 ALA A C 1
ATOM 1662 O O . ALA A 1 228 ? 19.036 2.812 -15.749 1.00 97.50 228 ALA A O 1
ATOM 1663 N N . MET A 1 229 ? 18.119 4.071 -17.374 1.00 96.12 229 MET A N 1
ATOM 1664 C CA . MET A 1 229 ? 17.184 3.053 -17.869 1.00 96.12 229 MET A CA 1
ATOM 1665 C C . MET A 1 229 ? 17.740 2.223 -19.031 1.00 96.12 229 MET A C 1
ATOM 1667 O O . MET A 1 229 ? 17.218 1.164 -19.353 1.00 96.12 229 MET A O 1
ATOM 1671 N N . GLY A 1 230 ? 18.788 2.709 -19.703 1.00 93.88 230 GLY A N 1
ATOM 1672 C CA . GLY A 1 230 ? 19.334 2.099 -20.923 1.00 93.88 230 GLY A CA 1
ATOM 1673 C C . GLY A 1 230 ? 18.565 2.473 -22.197 1.00 93.88 230 GLY A C 1
ATOM 1674 O O . GLY A 1 230 ? 19.181 2.640 -23.248 1.00 93.88 230 GLY A O 1
ATOM 1675 N N . THR A 1 231 ? 17.259 2.715 -22.098 1.00 94.19 231 THR A N 1
ATOM 1676 C CA . THR A 1 231 ? 16.409 3.272 -23.163 1.00 94.19 231 THR A CA 1
ATOM 1677 C C . THR A 1 231 ? 15.621 4.485 -22.675 1.00 94.19 231 THR A C 1
ATOM 1679 O O . THR A 1 231 ? 15.555 4.767 -21.478 1.00 94.19 231 THR A O 1
ATOM 1682 N N . THR A 1 232 ? 15.040 5.242 -23.607 1.00 95.50 232 THR A N 1
ATOM 1683 C CA . THR A 1 232 ? 14.067 6.276 -23.247 1.00 95.50 232 THR A CA 1
ATOM 1684 C C . THR A 1 232 ? 12.722 5.599 -23.038 1.00 95.50 232 THR A C 1
ATOM 1686 O O . THR A 1 232 ? 12.224 4.980 -23.966 1.00 95.50 232 THR A O 1
ATOM 1689 N N . ILE A 1 233 ? 12.151 5.736 -21.843 1.00 95.38 233 ILE A N 1
ATOM 1690 C CA . ILE A 1 233 ? 10.814 5.230 -21.521 1.00 95.38 233 ILE A CA 1
ATOM 1691 C C . ILE A 1 233 ? 9.886 6.384 -21.155 1.00 95.38 233 ILE A C 1
ATOM 1693 O O . ILE A 1 233 ? 10.334 7.407 -20.618 1.00 95.38 233 ILE A O 1
ATOM 1697 N N . TRP A 1 234 ? 8.594 6.221 -21.420 1.00 92.44 234 TRP A N 1
ATOM 1698 C CA . TRP A 1 234 ? 7.565 7.201 -21.092 1.00 92.44 234 TRP A CA 1
ATOM 1699 C C . TRP A 1 234 ? 6.321 6.531 -20.539 1.00 92.44 234 TRP A C 1
ATOM 1701 O O . TRP A 1 234 ? 5.796 5.587 -21.116 1.00 92.44 234 TRP A O 1
ATOM 1711 N N . TYR A 1 235 ? 5.808 7.070 -19.433 1.00 92.00 235 TYR A N 1
ATOM 1712 C CA . TYR A 1 235 ? 4.488 6.709 -18.931 1.00 92.00 235 TYR A CA 1
ATOM 1713 C C . TYR A 1 235 ? 4.311 5.194 -18.698 1.00 92.00 235 TYR A C 1
ATOM 1715 O O . TYR A 1 235 ? 3.320 4.608 -19.112 1.00 92.00 235 TYR A O 1
ATOM 1723 N N . GLY A 1 236 ? 5.288 4.545 -18.064 1.00 92.88 236 GLY A N 1
ATOM 1724 C CA . GLY A 1 236 ? 5.289 3.104 -17.792 1.00 92.88 236 GLY A CA 1
ATOM 1725 C C . GLY A 1 236 ? 4.844 2.727 -16.384 1.00 92.88 236 GLY A C 1
ATOM 1726 O O . GLY A 1 236 ? 4.952 3.543 -15.475 1.00 92.88 236 GLY A O 1
ATOM 1727 N N . GLY A 1 237 ? 4.396 1.493 -16.159 1.00 95.44 237 GLY A N 1
ATOM 1728 C CA . GLY A 1 237 ? 4.404 0.914 -14.812 1.00 95.44 237 GLY A CA 1
ATOM 1729 C C . GLY A 1 237 ? 5.830 0.592 -14.350 1.00 95.44 237 GLY A C 1
ATOM 1730 O O . GLY A 1 237 ? 6.761 0.575 -15.155 1.00 95.44 237 GLY A O 1
ATOM 1731 N N . VAL A 1 238 ? 6.001 0.330 -13.057 1.00 97.00 238 VAL A N 1
ATOM 1732 C CA . VAL A 1 238 ? 7.272 -0.124 -12.477 1.00 97.00 238 VAL A CA 1
ATOM 1733 C C . VAL A 1 238 ? 7.000 -1.224 -11.458 1.00 97.00 238 VAL A C 1
ATOM 1735 O O . VAL A 1 238 ? 6.075 -1.115 -10.654 1.00 97.00 238 VAL A O 1
ATOM 1738 N N . VAL A 1 239 ? 7.791 -2.290 -11.511 1.00 97.44 239 VAL A N 1
ATOM 1739 C CA . VAL A 1 239 ? 7.674 -3.474 -10.653 1.00 97.44 239 VAL A CA 1
ATOM 1740 C C . VAL A 1 239 ? 9.039 -3.788 -10.062 1.00 97.44 239 VAL A C 1
ATOM 1742 O O . VAL A 1 239 ? 10.037 -3.743 -10.778 1.00 97.44 239 VAL A O 1
ATOM 1745 N N . ALA A 1 240 ? 9.069 -4.117 -8.771 1.00 97.69 240 ALA A N 1
ATOM 1746 C CA . ALA A 1 240 ? 10.251 -4.655 -8.109 1.00 97.69 240 ALA A CA 1
ATOM 1747 C C . ALA A 1 240 ? 10.167 -6.185 -8.033 1.00 97.69 240 ALA A C 1
ATOM 1749 O O . ALA A 1 240 ? 9.084 -6.734 -7.821 1.00 97.69 240 ALA A O 1
ATOM 1750 N N . TYR A 1 241 ? 11.293 -6.863 -8.218 1.00 98.00 241 TYR A N 1
ATOM 1751 C CA . TYR A 1 241 ? 11.411 -8.324 -8.180 1.00 98.00 241 TYR A CA 1
ATOM 1752 C C . TYR A 1 241 ? 12.838 -8.713 -7.774 1.00 98.00 241 TYR A C 1
ATOM 1754 O O . TYR A 1 241 ? 13.707 -7.859 -7.784 1.00 98.00 241 TYR A O 1
ATOM 1762 N N . ASP A 1 242 ? 13.095 -9.963 -7.400 1.00 97.81 242 ASP A N 1
ATOM 1763 C CA . ASP A 1 242 ? 14.461 -10.458 -7.158 1.00 97.81 242 ASP A CA 1
ATOM 1764 C C . ASP A 1 242 ? 14.784 -11.516 -8.213 1.00 97.81 242 ASP A C 1
ATOM 1766 O O . ASP A 1 242 ? 14.285 -12.643 -8.159 1.00 97.81 242 ASP A O 1
ATOM 1770 N N . LYS A 1 243 ? 15.564 -11.141 -9.225 1.00 97.62 243 LYS A N 1
ATOM 1771 C CA . LYS A 1 243 ? 15.903 -11.991 -10.370 1.00 97.62 243 LYS A CA 1
ATOM 1772 C C . LYS A 1 243 ? 16.862 -13.113 -9.985 1.00 97.62 243 LYS A C 1
ATOM 1774 O O . LYS A 1 243 ? 16.885 -14.170 -10.624 1.00 97.62 243 LYS A O 1
ATOM 1779 N N . ASN A 1 244 ? 17.706 -12.871 -8.987 1.00 96.69 244 ASN A N 1
ATOM 1780 C CA . ASN A 1 244 ? 18.868 -13.697 -8.668 1.00 96.69 244 ASN A CA 1
ATOM 1781 C C . ASN A 1 244 ? 18.741 -14.454 -7.340 1.00 96.69 244 ASN A C 1
ATOM 1783 O O . ASN A 1 244 ? 19.573 -15.323 -7.071 1.00 96.69 244 ASN A O 1
ATOM 1787 N N . GLY A 1 245 ? 17.715 -14.157 -6.545 1.00 95.62 245 GLY A N 1
ATOM 1788 C CA . GLY A 1 245 ? 17.482 -14.737 -5.226 1.00 95.62 245 GLY A CA 1
ATOM 1789 C C . GLY A 1 245 ? 18.475 -14.255 -4.166 1.00 95.62 245 GLY A C 1
ATOM 1790 O O . GLY A 1 245 ? 18.700 -14.961 -3.180 1.00 95.62 245 GLY A O 1
ATOM 1791 N N . ASP A 1 246 ? 19.131 -13.111 -4.372 1.00 96.19 246 ASP A N 1
ATOM 1792 C CA . ASP A 1 246 ? 20.163 -12.588 -3.465 1.00 96.19 246 ASP A CA 1
ATOM 1793 C C . ASP A 1 246 ? 19.616 -11.585 -2.429 1.00 96.19 246 ASP A C 1
ATOM 1795 O O . ASP A 1 246 ? 20.325 -11.159 -1.503 1.00 96.19 246 ASP A O 1
ATOM 1799 N N . GLY A 1 247 ? 18.323 -11.272 -2.522 1.00 94.62 247 GLY A N 1
ATOM 1800 C CA . GLY A 1 247 ? 17.610 -10.346 -1.658 1.00 94.62 247 GLY A CA 1
ATOM 1801 C C . GLY A 1 247 ? 17.850 -8.874 -1.982 1.00 94.62 247 GLY A C 1
ATOM 1802 O O . GLY A 1 247 ? 17.429 -8.035 -1.185 1.00 94.62 247 GLY A O 1
ATOM 1803 N N . TYR A 1 248 ? 18.523 -8.542 -3.086 1.00 97.75 248 TYR A N 1
ATOM 1804 C CA . TYR A 1 248 ? 18.542 -7.192 -3.644 1.00 97.75 248 TYR A CA 1
ATOM 1805 C C . TYR A 1 248 ? 17.473 -7.086 -4.726 1.00 97.75 248 TYR A C 1
ATOM 1807 O O . TYR A 1 248 ? 17.482 -7.814 -5.711 1.00 97.75 248 TYR A O 1
ATOM 1815 N N . LEU A 1 249 ? 16.526 -6.168 -4.538 1.00 97.94 249 LEU A N 1
ATOM 1816 C CA . LEU A 1 249 ? 15.429 -6.018 -5.487 1.00 97.94 249 LEU A CA 1
ATOM 1817 C C . LEU A 1 249 ? 15.898 -5.313 -6.768 1.00 97.94 249 LEU A C 1
ATOM 1819 O O . LEU A 1 249 ? 16.465 -4.219 -6.733 1.00 97.94 249 LEU A O 1
ATOM 1823 N N . ASP A 1 250 ? 15.611 -5.960 -7.885 1.00 98.31 250 ASP A N 1
ATOM 1824 C CA . ASP A 1 250 ? 15.700 -5.517 -9.269 1.00 98.31 250 ASP A CA 1
ATOM 1825 C C . ASP A 1 250 ? 14.429 -4.776 -9.692 1.00 98.31 250 ASP A C 1
ATOM 1827 O O . ASP A 1 250 ? 13.420 -4.775 -8.982 1.00 98.31 250 ASP A O 1
ATOM 1831 N N . LEU A 1 251 ? 14.444 -4.166 -10.883 1.00 98.44 251 LEU A N 1
ATOM 1832 C CA . LEU A 1 251 ? 13.296 -3.408 -11.390 1.00 98.44 251 LEU A CA 1
ATOM 1833 C C . LEU A 1 251 ? 12.944 -3.760 -12.832 1.00 98.44 251 LEU A C 1
ATOM 1835 O O . LEU A 1 251 ? 13.817 -3.982 -13.667 1.00 98.44 251 LEU A O 1
ATOM 1839 N N . ALA A 1 252 ? 11.654 -3.758 -13.142 1.00 98.19 252 ALA A N 1
ATOM 1840 C CA . ALA A 1 252 ? 11.127 -3.864 -14.494 1.00 98.19 252 ALA A CA 1
ATOM 1841 C C . ALA A 1 252 ? 10.182 -2.696 -14.770 1.00 98.19 252 ALA A C 1
ATOM 1843 O O . ALA A 1 252 ? 9.389 -2.308 -13.911 1.00 98.19 252 ALA A O 1
ATOM 1844 N N . TYR A 1 253 ? 10.269 -2.143 -15.973 1.00 97.75 253 TYR A N 1
ATOM 1845 C CA . TYR A 1 253 ? 9.550 -0.946 -16.374 1.00 97.75 253 TYR A CA 1
ATOM 1846 C C . TYR A 1 253 ? 8.748 -1.185 -17.648 1.00 97.75 253 TYR A C 1
ATOM 1848 O O . TYR A 1 253 ? 9.229 -1.795 -18.604 1.00 97.75 253 TYR A O 1
ATOM 1856 N N . GLY A 1 254 ? 7.527 -0.657 -17.652 1.00 96.25 254 GLY A N 1
ATOM 1857 C CA . GLY A 1 254 ? 6.729 -0.507 -18.859 1.00 96.25 254 GLY A CA 1
ATOM 1858 C C . GLY A 1 254 ? 7.083 0.764 -19.628 1.00 96.25 254 GLY A C 1
ATOM 1859 O O . GLY A 1 254 ? 7.821 1.624 -19.144 1.00 96.25 254 GLY A O 1
ATOM 1860 N N . ASP A 1 255 ? 6.505 0.903 -20.813 1.00 95.25 255 ASP A N 1
ATOM 1861 C CA . ASP A 1 255 ? 6.697 2.064 -21.676 1.00 95.25 255 ASP A CA 1
ATOM 1862 C C . ASP A 1 255 ? 5.519 2.258 -22.638 1.00 95.25 255 ASP A C 1
ATOM 1864 O O . ASP A 1 255 ? 5.257 1.440 -23.513 1.00 95.25 255 ASP A O 1
ATOM 1868 N N . ALA A 1 256 ? 4.796 3.367 -22.510 1.00 93.00 256 ALA A N 1
ATOM 1869 C CA . ALA A 1 256 ? 3.683 3.691 -23.400 1.00 93.00 256 ALA A CA 1
ATOM 1870 C C . ALA A 1 256 ? 4.128 3.967 -24.848 1.00 93.00 256 ALA A C 1
ATOM 1872 O O . ALA A 1 256 ? 3.293 3.916 -25.750 1.00 93.00 256 ALA A O 1
ATOM 1873 N N . GLY A 1 257 ? 5.416 4.254 -25.082 1.00 91.94 257 GLY A N 1
ATOM 1874 C CA . GLY A 1 257 ? 5.990 4.379 -26.425 1.00 91.94 257 GLY A CA 1
ATOM 1875 C C . GLY A 1 257 ? 6.019 3.059 -27.202 1.00 91.94 257 GLY A C 1
ATOM 1876 O O . GLY A 1 257 ? 6.035 3.075 -28.434 1.00 91.94 257 GLY A O 1
ATOM 1877 N N . ALA A 1 258 ? 5.957 1.922 -26.495 1.00 91.44 258 ALA A N 1
ATOM 1878 C CA . ALA A 1 258 ? 6.051 0.574 -27.052 1.00 91.44 258 ALA A CA 1
ATOM 1879 C C . ALA A 1 258 ? 7.273 0.370 -27.965 1.00 91.44 258 ALA A C 1
ATOM 1881 O O . ALA A 1 258 ? 7.229 -0.424 -28.912 1.00 91.44 258 ALA A O 1
ATOM 1882 N N . ASP A 1 259 ? 8.368 1.067 -27.683 1.00 92.31 259 ASP A N 1
ATOM 1883 C CA . ASP A 1 259 ? 9.626 1.035 -28.428 1.00 92.31 259 ASP A CA 1
ATOM 1884 C C . ASP A 1 259 ? 10.821 0.618 -27.556 1.00 92.31 259 ASP A C 1
ATOM 1886 O O . ASP A 1 259 ? 11.948 0.514 -28.049 1.00 92.31 259 ASP A O 1
ATOM 1890 N N . SER A 1 260 ? 10.571 0.287 -26.287 1.00 94.19 260 SER A N 1
ATOM 1891 C CA . SER A 1 260 ? 11.575 -0.203 -25.349 1.00 94.19 260 SER A CA 1
ATOM 1892 C C . SER A 1 260 ? 11.179 -1.507 -24.650 1.00 94.19 260 SER A C 1
ATOM 1894 O O . SER A 1 260 ? 10.049 -1.992 -24.722 1.00 94.19 260 SER A O 1
ATOM 1896 N N . ILE A 1 261 ? 12.165 -2.100 -23.985 1.00 95.31 261 ILE A N 1
ATOM 1897 C CA . ILE A 1 261 ? 12.027 -3.196 -23.033 1.00 95.31 261 ILE A CA 1
ATOM 1898 C C . ILE A 1 261 ? 13.072 -2.943 -21.954 1.00 95.31 261 ILE A C 1
ATOM 1900 O O . ILE A 1 261 ? 14.256 -2.818 -22.275 1.00 95.31 261 ILE A O 1
ATOM 1904 N N . THR A 1 262 ? 12.629 -2.786 -20.707 1.00 97.12 262 THR A N 1
ATOM 1905 C CA . THR A 1 262 ? 13.483 -2.196 -19.676 1.00 97.12 262 THR A CA 1
ATOM 1906 C C . THR A 1 262 ? 13.414 -2.961 -18.365 1.00 97.12 262 THR A C 1
ATOM 1908 O O . THR A 1 262 ? 12.422 -2.927 -17.641 1.00 97.12 262 THR A O 1
ATOM 1911 N N . TYR A 1 263 ? 14.530 -3.597 -18.048 1.00 98.25 263 TYR A N 1
ATOM 1912 C CA . TYR A 1 263 ? 14.849 -4.265 -16.803 1.00 98.25 263 TYR A CA 1
ATOM 1913 C C . TYR A 1 263 ? 16.153 -3.684 -16.271 1.00 98.25 263 TYR A C 1
ATOM 1915 O O . TYR A 1 263 ? 17.095 -3.429 -17.030 1.00 98.25 263 TYR A O 1
ATOM 1923 N N . LEU A 1 264 ? 16.215 -3.494 -14.962 1.00 98.62 264 LEU A N 1
ATOM 1924 C CA . LEU A 1 264 ? 17.411 -3.103 -14.240 1.00 98.62 264 LEU A CA 1
ATOM 1925 C C . LEU A 1 264 ? 17.800 -4.238 -13.305 1.00 98.62 264 LEU A C 1
ATOM 1927 O O . LEU A 1 264 ? 16.936 -4.777 -12.618 1.00 98.62 264 LEU A O 1
ATOM 1931 N N . ILE A 1 265 ? 19.089 -4.558 -13.283 1.00 98.44 265 ILE A N 1
ATOM 1932 C CA . ILE A 1 265 ? 19.695 -5.489 -12.339 1.00 98.44 265 ILE A CA 1
ATOM 1933 C C . ILE A 1 265 ? 20.384 -4.705 -11.222 1.00 98.44 265 ILE A C 1
ATOM 1935 O O . ILE A 1 265 ? 21.095 -3.723 -11.478 1.00 98.44 265 ILE A O 1
ATOM 1939 N N . ASN A 1 266 ? 20.175 -5.145 -9.993 1.00 98.56 266 ASN A N 1
ATOM 1940 C CA . ASN A 1 266 ? 20.736 -4.592 -8.784 1.00 98.56 266 ASN A CA 1
ATOM 1941 C C . ASN A 1 266 ? 21.972 -5.384 -8.357 1.00 98.56 266 ASN A C 1
ATOM 1943 O O . ASN A 1 266 ? 21.902 -6.547 -7.983 1.00 98.56 266 ASN A O 1
ATOM 1947 N N . ASN A 1 267 ? 23.129 -4.731 -8.387 1.00 97.62 267 ASN A N 1
ATOM 1948 C CA . ASN A 1 267 ? 24.379 -5.319 -7.929 1.00 97.62 267 ASN A CA 1
ATOM 1949 C C . ASN A 1 267 ? 24.777 -4.695 -6.590 1.00 97.62 267 ASN A C 1
ATOM 1951 O O . ASN A 1 267 ? 25.580 -3.761 -6.556 1.00 97.62 267 ASN A O 1
ATOM 1955 N N . ASN A 1 268 ? 24.235 -5.233 -5.494 1.00 96.62 268 ASN A N 1
ATOM 1956 C CA . ASN A 1 268 ? 24.493 -4.788 -4.118 1.00 96.62 268 ASN A CA 1
ATOM 1957 C C . ASN A 1 268 ? 24.179 -3.296 -3.873 1.00 96.62 268 ASN A C 1
ATOM 1959 O O . ASN A 1 268 ? 25.053 -2.532 -3.458 1.00 96.62 268 ASN A O 1
ATOM 1963 N N . GLY A 1 269 ? 22.944 -2.875 -4.153 1.00 96.62 269 GLY A N 1
ATOM 1964 C CA . GLY A 1 269 ? 22.486 -1.489 -3.989 1.00 96.62 269 GLY A CA 1
ATOM 1965 C C . GLY A 1 269 ? 22.838 -0.575 -5.164 1.00 96.62 269 GLY A C 1
ATOM 1966 O O . GLY A 1 269 ? 22.795 0.647 -5.042 1.00 96.62 269 GLY A O 1
ATOM 1967 N N . VAL A 1 270 ? 23.208 -1.145 -6.313 1.00 97.62 270 VAL A N 1
ATOM 1968 C CA . VAL A 1 270 ? 23.530 -0.391 -7.531 1.00 97.62 270 VAL A CA 1
ATOM 1969 C C . VAL A 1 270 ? 22.723 -0.940 -8.697 1.00 97.62 270 VAL A C 1
ATOM 1971 O O . VAL A 1 270 ? 23.043 -1.990 -9.255 1.00 97.62 270 VAL A O 1
ATOM 1974 N N . LEU A 1 271 ? 21.689 -0.198 -9.087 1.00 98.50 271 LEU A N 1
ATOM 1975 C CA . LEU A 1 271 ? 20.829 -0.526 -10.219 1.00 98.50 271 LEU A CA 1
ATOM 1976 C C . LEU A 1 271 ? 21.478 -0.111 -11.545 1.00 98.50 271 LEU A C 1
ATOM 1978 O O . LEU A 1 271 ? 21.924 1.025 -11.716 1.00 98.50 271 LEU A O 1
ATOM 1982 N N . THR A 1 272 ? 21.498 -1.032 -12.505 1.00 98.06 272 THR A N 1
ATOM 1983 C CA . THR A 1 272 ? 22.030 -0.813 -13.860 1.00 98.06 272 THR A CA 1
ATOM 1984 C C . THR A 1 272 ? 21.161 -1.516 -14.903 1.00 98.06 272 THR A C 1
ATOM 1986 O O . THR A 1 272 ? 20.545 -2.523 -14.567 1.00 98.06 272 THR A O 1
ATOM 1989 N N . PRO A 1 273 ? 21.101 -1.045 -16.162 1.00 98.25 273 PRO A N 1
ATOM 1990 C CA . PRO A 1 273 ? 20.357 -1.739 -17.214 1.00 98.25 273 PRO A CA 1
ATOM 1991 C C . PRO A 1 273 ? 20.814 -3.192 -17.397 1.00 98.25 273 PRO A C 1
ATOM 1993 O O . PRO A 1 273 ? 22.000 -3.454 -17.598 1.00 98.25 273 PRO A O 1
ATOM 1996 N N . ASP A 1 274 ? 19.869 -4.132 -17.348 1.00 98.12 274 ASP A N 1
ATOM 1997 C CA . ASP A 1 274 ? 20.134 -5.564 -17.474 1.00 98.12 274 ASP A CA 1
ATOM 1998 C C . ASP A 1 274 ? 20.299 -5.984 -18.945 1.00 98.12 274 ASP A C 1
ATOM 2000 O O . ASP A 1 274 ? 19.375 -5.913 -19.762 1.00 98.12 274 ASP A O 1
ATOM 2004 N N . GLY A 1 275 ? 21.500 -6.437 -19.302 1.00 95.88 275 GLY A N 1
ATOM 2005 C CA . GLY A 1 275 ? 21.842 -6.825 -20.667 1.00 95.88 275 GLY A CA 1
ATOM 2006 C C . GLY A 1 275 ? 21.843 -5.649 -21.653 1.00 95.88 275 GLY A C 1
ATOM 2007 O O . GLY A 1 275 ? 22.090 -4.495 -21.307 1.00 95.88 275 GLY A O 1
ATOM 2008 N N . THR A 1 276 ? 21.608 -5.937 -22.935 1.00 95.94 276 THR A N 1
ATOM 2009 C CA . THR A 1 276 ? 21.616 -4.908 -23.984 1.00 95.94 276 THR A CA 1
ATOM 2010 C C . THR A 1 276 ? 20.441 -3.948 -23.809 1.00 95.94 276 THR A C 1
ATOM 2012 O O . THR A 1 276 ? 19.293 -4.347 -23.991 1.00 95.94 276 THR A O 1
ATOM 2015 N N . ASN A 1 277 ? 20.745 -2.686 -23.483 1.00 94.12 277 ASN A N 1
ATOM 2016 C CA . ASN A 1 277 ? 19.783 -1.594 -23.289 1.00 94.12 277 ASN A CA 1
ATOM 2017 C C . ASN A 1 277 ? 18.674 -1.896 -22.260 1.00 94.12 277 ASN A C 1
ATOM 2019 O O . ASN A 1 277 ? 17.573 -1.378 -22.392 1.00 94.12 277 ASN A O 1
ATOM 2023 N N . GLY A 1 278 ? 18.939 -2.741 -21.259 1.00 95.50 278 GLY A N 1
ATOM 2024 C CA . GLY A 1 278 ? 17.914 -3.149 -20.292 1.00 95.50 278 GLY A CA 1
ATOM 2025 C C . GLY A 1 278 ? 16.981 -4.251 -20.798 1.00 95.50 278 GLY A C 1
ATOM 2026 O O . GLY A 1 278 ? 15.970 -4.523 -20.171 1.00 95.50 278 GLY A O 1
ATOM 2027 N N . GLY A 1 279 ? 17.280 -4.908 -21.921 1.00 95.69 279 GLY A N 1
ATOM 2028 C CA . GLY A 1 279 ? 16.388 -5.916 -22.491 1.00 95.69 279 GLY A CA 1
ATOM 2029 C C . GLY A 1 279 ? 16.400 -7.289 -21.816 1.00 95.69 279 GLY A C 1
ATOM 2030 O O . GLY A 1 279 ? 15.652 -8.150 -22.267 1.00 95.69 279 GLY A O 1
ATOM 2031 N N . ALA A 1 280 ? 17.256 -7.548 -20.820 1.00 96.38 280 ALA A N 1
ATOM 2032 C CA . ALA A 1 280 ? 17.341 -8.824 -20.089 1.00 96.38 280 ALA A CA 1
ATOM 2033 C C . ALA A 1 280 ? 17.387 -10.089 -20.985 1.00 96.38 280 ALA A C 1
ATOM 2035 O O . ALA A 1 280 ? 16.839 -11.136 -20.650 1.00 96.38 280 ALA A O 1
ATOM 2036 N N . GLY A 1 281 ? 18.022 -9.995 -22.163 1.00 94.88 281 GLY A N 1
ATOM 2037 C CA . GLY A 1 281 ? 18.099 -11.083 -23.156 1.00 94.88 281 GLY A CA 1
ATOM 2038 C C . GLY A 1 281 ? 16.971 -11.116 -24.200 1.00 94.88 281 GLY A C 1
ATOM 2039 O O . GLY A 1 281 ? 17.033 -11.904 -25.144 1.00 94.88 281 GLY A O 1
ATOM 2040 N N . PHE A 1 282 ? 15.984 -10.226 -24.097 1.00 95.50 282 PHE A N 1
ATOM 2041 C CA . PHE A 1 282 ? 14.836 -10.113 -25.008 1.00 95.50 282 PHE A CA 1
ATOM 2042 C C . PHE A 1 282 ? 14.923 -8.935 -25.984 1.00 95.50 282 PHE A C 1
ATOM 2044 O O . PHE A 1 282 ? 13.993 -8.708 -26.759 1.00 95.50 282 PHE A O 1
ATOM 2051 N N . TRP A 1 283 ? 16.038 -8.197 -25.985 1.00 94.75 283 TRP A N 1
ATOM 2052 C CA . TRP A 1 283 ? 16.238 -7.064 -26.888 1.00 94.75 283 TRP A CA 1
ATOM 2053 C C . TRP A 1 283 ? 15.971 -7.451 -28.352 1.00 94.75 283 TRP A C 1
ATOM 2055 O O . TRP A 1 283 ? 16.542 -8.412 -28.871 1.00 94.75 283 TRP A O 1
ATOM 2065 N N . GLY A 1 284 ? 15.091 -6.696 -29.015 1.00 92.88 284 GLY A N 1
ATOM 2066 C CA . GLY A 1 284 ? 14.697 -6.924 -30.407 1.00 92.88 284 GLY A CA 1
ATOM 2067 C C . GLY A 1 284 ? 13.697 -8.065 -30.635 1.00 92.88 284 GLY A C 1
ATOM 2068 O O . GLY A 1 284 ? 13.284 -8.268 -31.774 1.00 92.88 284 GLY A O 1
ATOM 2069 N N . GLN A 1 285 ? 13.282 -8.798 -29.595 1.00 93.94 285 GLN A N 1
ATOM 2070 C CA . GLN A 1 285 ? 12.249 -9.835 -29.719 1.00 93.94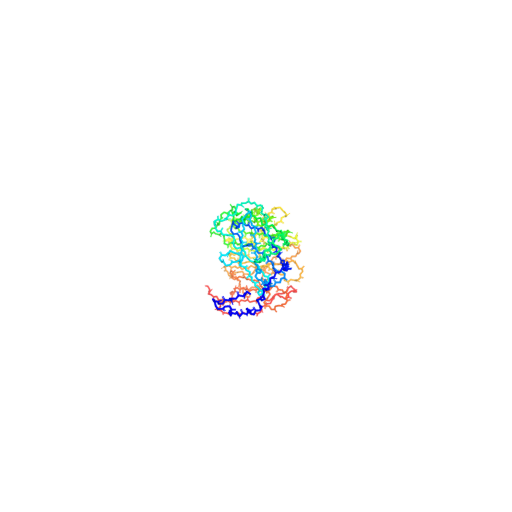 285 GLN A CA 1
ATOM 2071 C C . GLN A 1 285 ? 10.835 -9.250 -29.616 1.00 93.94 285 GLN A C 1
ATOM 2073 O O . GLN A 1 285 ? 9.930 -9.691 -30.324 1.00 93.94 285 GLN A O 1
ATOM 2078 N N . PHE A 1 286 ? 10.645 -8.285 -28.717 1.00 94.62 286 PHE A N 1
ATOM 2079 C CA . PHE A 1 286 ? 9.393 -7.574 -28.473 1.00 94.62 286 PHE A CA 1
ATOM 2080 C C . PHE A 1 286 ? 9.658 -6.305 -27.659 1.00 94.62 286 PHE A C 1
ATOM 2082 O O . PHE A 1 286 ? 10.756 -6.125 -27.131 1.00 94.62 286 PHE A O 1
ATOM 2089 N N . THR A 1 287 ? 8.652 -5.444 -27.564 1.00 95.19 287 THR A N 1
ATOM 2090 C CA . THR A 1 287 ? 8.660 -4.259 -26.698 1.00 95.19 287 THR A CA 1
ATOM 2091 C C . THR A 1 287 ? 7.570 -4.365 -25.645 1.00 95.19 287 THR A C 1
ATOM 2093 O O . THR A 1 287 ? 6.614 -5.133 -25.803 1.00 95.19 287 THR A O 1
ATOM 2096 N N . THR A 1 288 ? 7.726 -3.610 -24.567 1.00 95.12 288 THR A N 1
ATOM 2097 C CA . THR A 1 288 ? 6.793 -3.553 -23.447 1.00 95.12 288 THR A CA 1
ATOM 2098 C C . THR A 1 288 ? 5.981 -2.266 -23.539 1.00 95.12 288 THR A C 1
ATOM 2100 O O . THR A 1 288 ? 6.517 -1.208 -23.841 1.00 95.12 288 THR A O 1
ATOM 2103 N N . MET A 1 289 ? 4.676 -2.379 -23.318 1.00 95.06 289 MET A N 1
ATOM 2104 C CA . MET A 1 289 ? 3.728 -1.269 -23.218 1.00 95.06 289 MET A CA 1
ATOM 2105 C C . MET A 1 289 ? 3.688 -0.727 -21.784 1.00 95.06 289 MET A C 1
ATOM 2107 O O . MET A 1 289 ? 4.472 -1.132 -20.928 1.00 95.06 289 MET A O 1
ATOM 2111 N N . ARG A 1 290 ? 2.773 0.193 -21.471 1.00 93.19 290 ARG A N 1
ATOM 2112 C CA . ARG A 1 290 ? 2.683 0.751 -20.117 1.00 93.19 290 ARG A CA 1
ATOM 2113 C C . ARG A 1 290 ? 2.359 -0.298 -19.051 1.00 93.19 290 ARG A C 1
ATOM 2115 O O . ARG A 1 290 ? 2.840 -0.183 -17.924 1.00 93.19 290 ARG A O 1
ATOM 2122 N N . GLU A 1 291 ? 1.483 -1.248 -19.359 1.00 94.44 291 GLU A N 1
ATOM 2123 C CA . GLU A 1 291 ? 0.905 -2.149 -18.367 1.00 94.44 291 GLU A CA 1
ATOM 2124 C C . GLU A 1 291 ? 1.894 -3.250 -17.979 1.00 94.44 291 GLU A C 1
ATOM 2126 O O . GLU A 1 291 ? 2.216 -4.131 -18.777 1.00 94.44 291 GLU A O 1
ATOM 2131 N N . ILE A 1 292 ? 2.335 -3.217 -16.723 1.00 96.25 292 ILE A N 1
ATOM 2132 C CA . ILE A 1 292 ? 3.210 -4.219 -16.122 1.00 96.25 292 ILE A CA 1
ATOM 2133 C C . ILE A 1 292 ? 2.796 -4.453 -14.665 1.00 96.25 292 ILE A C 1
ATOM 2135 O O . ILE A 1 292 ? 2.377 -3.526 -13.970 1.00 96.25 292 ILE A O 1
ATOM 2139 N N . SER A 1 293 ? 2.873 -5.698 -14.210 1.00 96.25 293 SER A N 1
ATOM 2140 C CA . SER A 1 293 ? 2.593 -6.115 -12.835 1.00 96.25 293 SER A CA 1
ATOM 2141 C C . SER A 1 293 ? 3.481 -7.303 -12.463 1.00 96.25 293 SER A C 1
ATOM 2143 O O . SER A 1 293 ? 4.038 -7.951 -13.349 1.00 96.25 293 SER A O 1
ATOM 2145 N N . GLY A 1 294 ? 3.626 -7.583 -11.170 1.00 96.19 294 GLY A N 1
ATOM 2146 C CA . GLY A 1 294 ? 4.429 -8.698 -10.681 1.00 96.19 294 GLY A CA 1
ATOM 2147 C C . GLY A 1 294 ? 3.729 -9.456 -9.564 1.00 96.19 294 GLY A C 1
ATOM 2148 O O . GLY A 1 294 ? 3.170 -8.847 -8.653 1.00 96.19 294 GLY A O 1
ATOM 2149 N N . VAL A 1 295 ? 3.751 -10.781 -9.652 1.00 96.50 295 VAL A N 1
ATOM 2150 C CA . VAL A 1 295 ? 3.290 -11.711 -8.615 1.00 96.50 295 VAL A CA 1
ATOM 2151 C C . VAL A 1 295 ? 3.930 -13.072 -8.875 1.00 96.50 295 VAL A C 1
ATOM 2153 O O . VAL A 1 295 ? 4.182 -13.412 -10.025 1.00 96.50 295 VAL A O 1
ATOM 2156 N N . ASP A 1 296 ? 4.185 -13.855 -7.832 1.00 97.31 296 ASP A N 1
ATOM 2157 C CA . ASP A 1 296 ? 4.545 -15.268 -7.989 1.00 97.31 296 ASP A CA 1
ATOM 2158 C C . ASP A 1 296 ? 3.327 -16.037 -8.538 1.00 97.31 296 ASP A C 1
ATOM 2160 O O . ASP A 1 296 ? 2.354 -16.283 -7.818 1.00 97.31 296 ASP A O 1
ATOM 2164 N N . LEU A 1 297 ? 3.322 -16.331 -9.843 1.00 96.25 297 LEU A N 1
ATOM 2165 C CA . LEU A 1 297 ? 2.179 -16.953 -10.524 1.00 96.25 297 LEU A CA 1
ATOM 2166 C C . LEU A 1 297 ? 2.234 -18.474 -10.485 1.00 96.25 297 LEU A C 1
ATOM 2168 O O . LEU A 1 297 ? 1.204 -19.135 -10.654 1.00 96.25 297 LEU A O 1
ATOM 2172 N N . ASN A 1 298 ? 3.430 -19.026 -10.330 1.00 95.06 298 ASN A N 1
ATOM 2173 C CA . ASN A 1 298 ? 3.694 -20.452 -10.445 1.00 95.06 298 ASN A CA 1
ATOM 2174 C C . ASN A 1 298 ? 4.028 -21.101 -9.080 1.00 95.06 298 ASN A C 1
ATOM 2176 O O . ASN A 1 298 ? 4.160 -22.325 -9.007 1.00 95.06 298 ASN A O 1
ATOM 2180 N N . ASN A 1 299 ? 4.067 -20.297 -8.011 1.00 96.50 299 ASN A N 1
ATOM 2181 C CA . ASN A 1 299 ? 4.388 -20.664 -6.635 1.00 96.50 299 ASN A CA 1
ATOM 2182 C C . ASN A 1 299 ? 5.801 -21.266 -6.496 1.00 96.50 299 ASN A C 1
ATOM 2184 O O . ASN A 1 299 ? 5.992 -22.252 -5.772 1.00 96.50 299 ASN A O 1
ATOM 2188 N N . ASP A 1 300 ? 6.782 -20.706 -7.207 1.00 95.50 300 ASP A N 1
ATOM 2189 C CA . ASP A 1 300 ? 8.200 -21.086 -7.118 1.00 95.50 300 ASP A CA 1
ATOM 2190 C C . ASP A 1 300 ? 9.002 -20.252 -6.109 1.00 95.50 300 ASP A C 1
ATOM 2192 O O . ASP A 1 300 ? 10.167 -20.558 -5.840 1.00 95.50 300 ASP A O 1
ATOM 2196 N N . GLY A 1 301 ? 8.357 -19.272 -5.472 1.00 96.12 301 GLY A N 1
ATOM 2197 C CA . GLY A 1 301 ? 8.958 -1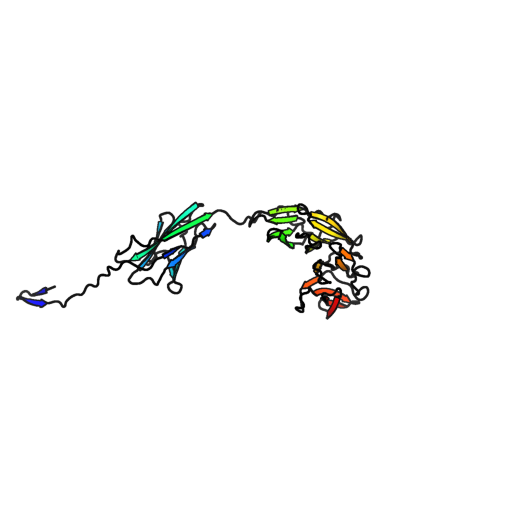8.406 -4.465 1.00 96.12 301 GLY A CA 1
ATOM 2198 C C . GLY A 1 301 ? 9.597 -17.147 -5.040 1.00 96.12 301 GLY A C 1
ATOM 2199 O O . GLY A 1 301 ? 10.220 -16.400 -4.284 1.00 96.12 301 GLY A O 1
ATOM 2200 N N . THR A 1 302 ? 9.447 -16.888 -6.339 1.00 97.50 302 THR A N 1
ATOM 2201 C CA . THR A 1 302 ? 9.958 -15.685 -6.992 1.00 97.50 302 THR A CA 1
ATOM 2202 C C . THR A 1 302 ? 8.839 -14.900 -7.666 1.00 97.50 302 THR A C 1
ATOM 2204 O O . THR A 1 302 ? 7.811 -15.433 -8.067 1.00 97.50 302 THR A O 1
ATOM 2207 N N . VAL A 1 303 ? 9.007 -13.580 -7.758 1.00 98.19 303 VAL A N 1
ATOM 2208 C CA . VAL A 1 303 ? 8.027 -12.727 -8.438 1.00 98.19 303 VAL A CA 1
ATOM 2209 C C . VAL A 1 303 ? 8.184 -12.899 -9.948 1.00 98.19 303 VAL A C 1
ATOM 2211 O O . VAL A 1 303 ? 9.200 -12.480 -10.508 1.00 98.19 303 VAL A O 1
ATOM 2214 N N . ASP A 1 304 ? 7.162 -13.461 -10.596 1.00 98.31 304 ASP A N 1
ATOM 2215 C CA . ASP A 1 304 ? 7.003 -13.435 -12.049 1.00 98.31 304 ASP A CA 1
ATOM 2216 C C . ASP A 1 304 ? 6.470 -12.069 -12.496 1.00 98.31 304 ASP A C 1
ATOM 2218 O O . ASP A 1 304 ? 5.820 -11.345 -11.737 1.00 98.31 304 ASP A O 1
ATOM 2222 N N . ILE A 1 305 ? 6.708 -11.710 -13.757 1.00 98.19 305 ILE A N 1
ATOM 2223 C CA . ILE A 1 305 ? 6.311 -10.412 -14.312 1.00 98.19 305 ILE A CA 1
ATOM 2224 C C . ILE A 1 305 ? 5.286 -10.623 -15.418 1.00 98.19 305 ILE A C 1
ATOM 2226 O O . ILE A 1 305 ? 5.533 -11.335 -16.386 1.00 98.19 305 ILE A O 1
ATOM 2230 N N . VAL A 1 306 ? 4.147 -9.948 -15.331 1.00 97.19 306 VAL A N 1
ATOM 2231 C CA . VAL A 1 306 ? 3.137 -9.914 -16.390 1.00 97.19 306 VAL A CA 1
ATOM 2232 C C . VAL A 1 306 ? 3.168 -8.556 -17.058 1.00 97.19 306 VAL A C 1
ATOM 2234 O O . VAL A 1 306 ? 3.082 -7.530 -16.389 1.00 97.19 306 VAL A O 1
ATOM 2237 N N . GLN A 1 307 ? 3.256 -8.543 -18.381 1.00 96.25 307 GLN A N 1
ATOM 2238 C CA . GLN A 1 307 ? 3.387 -7.315 -19.150 1.00 96.25 307 GLN A CA 1
ATOM 2239 C C . GLN A 1 307 ? 2.558 -7.339 -20.428 1.00 96.25 307 GLN A C 1
ATOM 2241 O O . GLN A 1 307 ? 2.431 -8.366 -21.100 1.00 96.25 307 GLN A O 1
ATOM 2246 N N . HIS A 1 308 ? 2.022 -6.178 -20.786 1.00 95.94 308 HIS A N 1
ATOM 2247 C CA . HIS A 1 308 ? 1.522 -5.923 -22.125 1.00 95.94 308 HIS A CA 1
ATOM 2248 C C . HIS A 1 308 ? 2.724 -5.769 -23.062 1.00 95.94 308 HIS A C 1
ATOM 2250 O O . HIS A 1 308 ? 3.574 -4.908 -22.852 1.00 95.94 308 HIS A O 1
ATOM 2256 N N . THR A 1 309 ? 2.825 -6.619 -24.083 1.00 95.44 309 THR A N 1
ATOM 2257 C CA . THR A 1 309 ? 3.912 -6.567 -25.069 1.00 95.44 309 THR A CA 1
ATOM 2258 C C . THR A 1 309 ? 3.400 -6.385 -26.487 1.00 95.44 309 THR A C 1
ATOM 2260 O O . THR A 1 309 ? 2.297 -6.816 -26.833 1.00 95.44 309 THR A O 1
ATOM 2263 N N . ASN A 1 310 ? 4.240 -5.786 -27.328 1.00 92.75 310 ASN A N 1
ATOM 2264 C CA . ASN A 1 310 ? 4.051 -5.728 -28.768 1.00 92.75 310 ASN A CA 1
ATOM 2265 C C . ASN A 1 310 ? 5.086 -6.627 -29.459 1.00 92.75 310 ASN A C 1
ATOM 2267 O O . ASN A 1 310 ? 6.294 -6.384 -29.417 1.00 92.75 310 ASN A O 1
ATOM 2271 N N . ARG A 1 311 ? 4.594 -7.681 -30.117 1.00 90.69 311 ARG A N 1
ATOM 2272 C CA . ARG A 1 311 ? 5.405 -8.640 -30.878 1.00 90.69 311 ARG A CA 1
ATOM 2273 C C . ARG A 1 311 ? 5.131 -8.490 -32.367 1.00 90.69 311 ARG A C 1
ATOM 2275 O O . ARG A 1 311 ? 4.348 -9.245 -32.937 1.00 90.69 311 ARG A O 1
ATOM 2282 N N . SER A 1 312 ? 5.733 -7.479 -32.988 1.00 87.50 312 SER A N 1
ATOM 2283 C CA . SER A 1 312 ? 5.548 -7.191 -34.421 1.00 87.50 312 SER A CA 1
ATOM 2284 C C . SER A 1 312 ? 4.081 -6.928 -34.810 1.00 87.50 312 SER A C 1
ATOM 2286 O O . SER A 1 312 ? 3.592 -7.436 -35.816 1.00 87.50 312 SER A O 1
ATOM 2288 N N . GLY A 1 313 ? 3.374 -6.136 -34.002 1.00 86.62 313 GLY A N 1
ATOM 2289 C CA . GLY A 1 313 ? 1.967 -5.770 -34.192 1.00 86.62 313 GLY A CA 1
ATOM 2290 C C . GLY A 1 313 ? 0.973 -6.669 -33.452 1.00 86.62 313 GLY A C 1
ATOM 2291 O O . GLY A 1 313 ? -0.219 -6.376 -33.448 1.00 86.62 313 GLY A O 1
ATOM 2292 N N . ALA A 1 314 ? 1.435 -7.749 -32.812 1.00 89.19 314 ALA A N 1
ATOM 2293 C CA . ALA A 1 314 ? 0.599 -8.580 -31.951 1.00 89.19 314 ALA A CA 1
ATOM 2294 C C . ALA A 1 314 ? 0.652 -8.089 -30.495 1.00 89.19 314 ALA A C 1
ATOM 2296 O O . ALA A 1 314 ? 1.622 -8.356 -29.779 1.00 89.19 314 ALA A O 1
ATOM 2297 N N . TYR A 1 315 ? -0.412 -7.413 -30.061 1.00 92.94 315 TYR A N 1
ATOM 2298 C CA . TYR A 1 315 ? -0.597 -6.941 -28.687 1.00 92.94 315 TYR A CA 1
ATOM 2299 C C . TYR A 1 315 ? -0.996 -8.101 -27.777 1.00 92.94 315 TYR A C 1
ATOM 2301 O O . TYR A 1 315 ? -2.033 -8.745 -27.978 1.00 92.94 315 TYR A O 1
ATOM 2309 N N . SER A 1 316 ? -0.132 -8.422 -26.818 1.00 94.38 316 SER A N 1
ATOM 2310 C CA . SER A 1 316 ? -0.235 -9.648 -26.025 1.00 94.38 316 SER A CA 1
ATOM 2311 C C . SER A 1 316 ? -0.076 -9.384 -24.533 1.00 94.38 316 SER A C 1
ATOM 2313 O O . SER A 1 316 ? 0.670 -8.496 -24.136 1.00 94.38 316 SER A O 1
ATOM 2315 N N . LEU A 1 317 ? -0.729 -10.202 -23.708 1.00 95.81 317 LEU A N 1
ATOM 2316 C CA . LEU A 1 317 ? -0.365 -10.377 -22.305 1.00 95.81 317 LEU A CA 1
ATOM 2317 C C . LEU A 1 317 ? 0.725 -11.449 -22.237 1.00 95.81 317 LEU A C 1
ATOM 2319 O O . LEU A 1 317 ? 0.472 -12.620 -22.530 1.00 95.81 317 LEU A O 1
ATOM 2323 N N . THR A 1 318 ? 1.942 -11.045 -21.894 1.00 96.00 318 THR A N 1
ATOM 2324 C CA . THR A 1 318 ? 3.095 -11.938 -21.772 1.00 96.00 318 THR A CA 1
ATOM 2325 C C . THR A 1 318 ? 3.475 -12.088 -20.309 1.00 96.00 318 THR A C 1
ATOM 2327 O O . THR A 1 318 ? 3.724 -11.098 -19.627 1.00 96.00 318 THR A O 1
ATOM 2330 N N . VAL A 1 319 ? 3.572 -13.333 -19.853 1.00 96.94 319 VAL A N 1
ATOM 2331 C CA . VAL A 1 319 ? 4.185 -13.691 -18.575 1.00 96.94 319 VAL A CA 1
ATOM 2332 C C . VAL A 1 319 ? 5.670 -13.950 -18.804 1.00 96.94 319 VAL A C 1
ATOM 2334 O O . VAL A 1 319 ? 6.049 -14.746 -19.668 1.00 96.94 319 VAL A O 1
ATOM 2337 N N . MET A 1 320 ? 6.499 -13.274 -18.028 1.00 97.75 320 MET A N 1
ATOM 2338 C CA . MET A 1 320 ? 7.922 -13.521 -17.892 1.00 97.75 320 MET A CA 1
ATOM 2339 C C . MET A 1 320 ? 8.134 -14.263 -16.585 1.00 97.75 320 MET A C 1
ATOM 2341 O O . MET A 1 320 ? 7.965 -13.682 -15.513 1.00 97.75 320 MET A O 1
ATOM 2345 N N . ASN A 1 321 ? 8.502 -15.532 -16.692 1.00 98.00 321 ASN A N 1
ATOM 2346 C CA . ASN A 1 321 ? 8.838 -16.329 -15.532 1.00 98.00 321 ASN A CA 1
ATOM 2347 C C . ASN A 1 321 ? 10.205 -15.892 -15.018 1.00 98.00 321 ASN A C 1
ATOM 2349 O O . ASN A 1 321 ? 11.171 -15.836 -15.798 1.00 98.00 321 ASN A O 1
ATOM 2353 N N . ASN A 1 322 ? 10.279 -15.612 -13.726 1.00 98.19 322 ASN A N 1
ATOM 2354 C CA . ASN A 1 322 ? 11.537 -15.406 -13.039 1.00 98.19 322 ASN A CA 1
ATOM 2355 C C . ASN A 1 322 ? 12.027 -16.755 -12.518 1.00 98.19 322 ASN A C 1
ATOM 2357 O O . ASN A 1 322 ? 11.333 -17.426 -11.780 1.00 98.19 322 ASN A O 1
ATOM 2361 N N . ASN A 1 323 ? 13.219 -17.191 -12.921 1.00 96.56 323 ASN A N 1
ATOM 2362 C CA . ASN A 1 323 ? 13.717 -18.501 -12.492 1.00 96.56 323 ASN A CA 1
ATOM 2363 C C . ASN A 1 323 ? 14.512 -18.435 -11.173 1.00 96.56 323 ASN A C 1
ATOM 2365 O O . ASN A 1 323 ? 15.131 -19.432 -10.792 1.00 96.56 323 ASN A O 1
ATOM 2369 N N . GLY A 1 324 ? 14.609 -17.257 -10.539 1.00 95.44 324 GLY A N 1
ATOM 2370 C CA . GLY A 1 324 ? 15.327 -17.045 -9.273 1.00 95.44 324 GLY A CA 1
ATOM 2371 C C . GLY A 1 324 ? 16.831 -17.306 -9.328 1.00 95.44 324 GLY A C 1
ATOM 2372 O O . GLY A 1 324 ? 17.477 -17.470 -8.300 1.00 95.44 324 GLY A O 1
ATOM 2373 N N . ASN A 1 325 ? 17.396 -17.424 -10.528 1.00 95.44 325 ASN A N 1
ATOM 2374 C CA . ASN A 1 325 ? 18.789 -17.809 -10.758 1.00 95.44 325 ASN A CA 1
ATOM 2375 C C . ASN A 1 325 ? 19.509 -16.851 -11.717 1.00 95.44 325 ASN A C 1
ATOM 2377 O O . ASN A 1 325 ? 20.517 -17.209 -12.332 1.00 95.44 325 ASN A O 1
ATOM 2381 N N . GLY A 1 326 ? 18.965 -15.644 -11.879 1.00 95.25 326 GLY A N 1
ATOM 2382 C CA . GLY A 1 326 ? 19.476 -14.623 -12.786 1.00 95.25 326 GLY A CA 1
ATOM 2383 C C . GLY A 1 326 ? 18.965 -14.738 -14.215 1.00 95.25 326 GLY A C 1
ATOM 2384 O O . GLY A 1 326 ? 19.436 -14.003 -15.087 1.00 95.25 326 GLY A O 1
ATOM 2385 N N . THR A 1 327 ? 18.014 -15.634 -14.488 1.00 95.62 327 THR A N 1
ATOM 2386 C CA . THR A 1 327 ? 17.423 -15.798 -15.819 1.00 95.62 327 THR A CA 1
ATOM 2387 C C . THR A 1 327 ? 15.925 -15.538 -15.810 1.00 95.62 327 THR A C 1
ATOM 2389 O O . THR A 1 327 ? 15.209 -15.935 -14.894 1.00 95.62 327 THR A O 1
ATOM 2392 N N . LEU A 1 328 ? 15.462 -14.898 -16.881 1.00 97.88 328 LEU A N 1
ATOM 2393 C CA . LEU A 1 328 ? 14.053 -14.715 -17.189 1.00 97.88 328 LEU A CA 1
ATOM 2394 C C . LEU A 1 328 ? 13.701 -15.575 -18.403 1.00 97.88 328 LEU A C 1
ATOM 2396 O O . LEU A 1 328 ? 14.525 -15.768 -19.301 1.00 97.88 328 LEU A O 1
ATOM 2400 N N . SER A 1 329 ? 12.472 -16.073 -18.461 1.00 96.50 329 SER A N 1
ATOM 2401 C CA . SER A 1 329 ? 11.976 -16.829 -19.614 1.00 96.50 329 SER A CA 1
ATOM 2402 C C . SER A 1 329 ? 10.546 -16.438 -19.956 1.00 96.50 329 SER A C 1
ATOM 2404 O O . SER A 1 329 ? 9.802 -15.964 -19.107 1.00 96.50 329 SER A O 1
ATOM 2406 N N . ILE A 1 330 ? 10.147 -16.605 -21.217 1.00 96.25 330 ILE A N 1
ATOM 2407 C CA . ILE A 1 330 ? 8.748 -16.392 -21.596 1.00 96.25 330 ILE A CA 1
ATOM 2408 C C . ILE A 1 330 ? 7.958 -17.609 -21.116 1.00 96.25 330 ILE A C 1
ATOM 2410 O O . ILE A 1 330 ? 8.187 -18.714 -21.608 1.00 96.25 330 ILE A O 1
ATOM 2414 N N . GLY A 1 331 ? 7.035 -17.390 -20.183 1.00 93.56 331 GLY A N 1
ATOM 2415 C CA . GLY A 1 331 ? 6.075 -18.390 -19.736 1.00 93.56 331 GLY A CA 1
ATOM 2416 C C . GLY A 1 331 ? 4.920 -18.491 -20.728 1.00 93.56 331 GLY A C 1
ATOM 2417 O O . GLY A 1 331 ? 5.020 -19.123 -21.781 1.00 93.56 331 GLY A O 1
ATOM 2418 N N . GLN A 1 332 ? 3.804 -17.839 -20.409 1.00 93.88 332 GLN A N 1
ATOM 2419 C CA . GLN A 1 332 ? 2.627 -17.792 -21.273 1.00 93.88 332 GLN A CA 1
ATOM 2420 C C . GLN A 1 332 ? 2.586 -16.507 -22.110 1.00 93.88 332 GLN A C 1
ATOM 2422 O O . GLN A 1 332 ? 2.919 -15.426 -21.632 1.00 93.88 332 GLN A O 1
ATOM 2427 N N . ASN A 1 333 ? 2.124 -16.611 -23.358 1.00 93.94 333 ASN A N 1
ATOM 2428 C CA . ASN A 1 333 ? 1.846 -15.458 -24.211 1.00 93.94 333 ASN A CA 1
ATOM 2429 C C . ASN A 1 333 ? 0.430 -15.547 -24.786 1.00 93.94 333 ASN A C 1
ATOM 2431 O O . ASN A 1 333 ? 0.138 -16.435 -25.588 1.00 93.94 333 ASN A O 1
ATOM 2435 N N . LEU A 1 334 ? -0.434 -14.620 -24.387 1.00 93.44 334 LEU A N 1
ATOM 2436 C CA . LEU A 1 334 ? -1.827 -14.544 -24.816 1.00 93.44 334 LEU A CA 1
ATOM 2437 C C . LEU A 1 334 ? -1.997 -13.370 -25.777 1.00 93.44 334 LEU A C 1
ATOM 2439 O O . LEU A 1 334 ? -1.893 -12.216 -25.370 1.00 93.44 334 LEU A O 1
ATOM 2443 N N . THR A 1 335 ? -2.246 -13.653 -27.053 1.00 91.00 335 THR A N 1
ATOM 2444 C CA . THR A 1 335 ? -2.440 -12.620 -28.079 1.00 91.00 335 THR A CA 1
ATOM 2445 C C . THR A 1 335 ? -3.854 -12.037 -28.033 1.00 91.00 335 THR A C 1
ATOM 2447 O O . THR A 1 335 ? -4.797 -12.705 -27.610 1.00 91.00 335 THR A O 1
ATOM 2450 N N . ASN A 1 336 ? -4.012 -10.798 -28.512 1.00 82.00 336 ASN A N 1
ATOM 2451 C CA . ASN A 1 336 ? -5.296 -10.089 -28.629 1.00 82.00 336 ASN A CA 1
ATOM 2452 C C . ASN A 1 336 ? -6.025 -9.866 -27.292 1.00 82.00 336 ASN A C 1
ATOM 2454 O O . ASN A 1 336 ? -7.252 -9.793 -27.256 1.00 82.00 336 ASN A O 1
ATOM 2458 N N . VAL A 1 337 ? -5.274 -9.770 -26.193 1.00 87.31 337 VAL A N 1
ATOM 2459 C CA . VAL A 1 337 ? -5.819 -9.378 -24.881 1.00 87.31 337 VAL A CA 1
ATOM 2460 C C . VAL A 1 337 ? -6.016 -7.864 -24.812 1.00 87.31 337 VAL A C 1
ATOM 2462 O O . VAL A 1 337 ? -6.998 -7.390 -24.245 1.00 87.31 337 VAL A O 1
ATOM 2465 N N . PHE A 1 338 ? -5.098 -7.114 -25.419 1.00 87.38 338 PHE A N 1
ATOM 2466 C CA . PHE A 1 338 ? -5.096 -5.658 -25.429 1.00 87.38 338 PHE A CA 1
ATOM 2467 C C . PHE A 1 338 ? -5.446 -5.114 -26.814 1.00 87.38 338 PHE A C 1
ATOM 2469 O O . PHE A 1 338 ? -5.184 -5.757 -27.835 1.00 87.38 338 PHE A O 1
ATOM 2476 N N . CYS A 1 339 ? -6.032 -3.918 -26.845 1.00 77.94 339 CYS A N 1
ATOM 2477 C CA . CYS A 1 339 ? -6.074 -3.109 -28.056 1.00 77.94 339 CYS A CA 1
ATOM 2478 C C . CYS A 1 339 ? -4.729 -2.394 -28.247 1.00 77.94 339 CYS A C 1
ATOM 2480 O O . CYS A 1 339 ? -4.060 -2.068 -27.266 1.00 77.94 339 CYS A O 1
ATOM 2482 N N . GLY A 1 340 ? -4.355 -2.188 -29.510 1.00 65.38 340 GLY A N 1
ATOM 2483 C CA . GLY A 1 340 ? -3.192 -1.383 -29.884 1.00 65.38 340 GLY A CA 1
ATOM 2484 C C . GLY A 1 340 ? -3.403 0.113 -29.754 1.00 65.38 340 GLY A C 1
ATOM 2485 O O . GLY A 1 340 ? -4.570 0.535 -29.577 1.00 65.38 340 GLY A O 1
#

Sequence (340 aa):
MRVTDKAGNYTESDGFVLNVDTSVPTTTAAITAQTTSDTTPIVSGTVSADLVNGEYLVVTVNGKTYTSQTGGAVVVDPDHNTWYLQIPDSDALGVASYNVTAQVKSSAGNGNTTGIANGSLVIDTTTVNTDWATTAGNSNNSTMTVGTNSSGLWNIIANGQSYSSSDSSTYAGNALTNTRSYYVVSQTAADFDRNGTQDVFGTETGYAGSTQVMWTYDGSTYNASQLAMGTTIWYGGVVAYDKNGDGYLDLAYGDAGADSITYLINNNGVLTPDGTNGGAGFWGQFTTMREISGVDLNNDGTVDIVQHTNRSGAYSLTVMNNNGNGTLSIGQNLTNVFCG

Organism: Enterobacter cloacae (NCBI:txid550)

InterPro domains:
  IPR013517 FG-GAP repeat [PF13517] (191-252)
  IPR013783 Immunoglobulin-like fold [G3DSA:2.60.40.10] (22-127)
  IPR028994 Integrin alpha, N-terminal [SSF69318] (98-329)

Radius of gyration: 35.41 Å; chains: 1; bounding box: 98×48×99 Å

Secondary structure (DSSP, 8-state):
-EEE-TTS-EEEPPPPP-----PPP---EEE--EEES-SS-EEEEEESS---TTEEEEEEETTEEEESSTT-SEEEEGGGTEEEEEPPGGG---SEEEEEEEEEEETT-TTTTS--EEEEEEE---PPP-----S---TT---EEEEE-TTS-EEEEETTEEEEESSSS-EEEEE---TT---EEEEEEE-SS-SSS-EEEEEES---TTEEEEEEE-SSSEEEEEEE-SS---S--EEEE-SSSSSPPEEEE--TTSS--EEEEESSS-EEE-SGGG-TT-TTT-EEEEEEEEE-SSSSSS-EEEEEEEETTEEEEEEEEE-SSS-EEEEEEEETSS--

pLDDT: mean 92.79, std 6.86, range [63.31, 98.62]

Foldseek 3Di:
DWDADPVGDIDDDDDDDDDQDQDADPKAWEWDADEEQFLFDKTKTFIPADQDQQKWKWKDKPNDIFICPPPTQKDADRVGRMIIGGRDPVRGHDAAKIKMWMGIAHPSGHNPPDRIYIYIYGNHPPDAAPPADPADADPLAPEKDWDAFLVRFIWIDHPQWIWHDPDRHHTDIAGNDEPVPFHFQEKYWDPQLVPSGTKMWTAGQDQDDQWGWIWDDPPDHTDIDTHHFLHGAHQAYKDWWQLALPRRIWMWIAHQVQPAGTTWDRDNSDTDQQPRSNNQPCPPQKGFHRDKDWDDPPPPPTIWMWTFIDGPNWTWTWIWDRPNRSHIDTDDIGTPPDDD